Protein AF-A0A6L7X9K8-F1 (afdb_monomer)

Radius of gyration: 22.05 Å; Cα contacts (8 Å, |Δi|>4): 250; chains: 1; bounding box: 41×59×45 Å

Secondary structure (DSSP, 8-state):
--PPP--HHHHHHHHHHHTTS-SSGGGHHHHHHHHHHHHSS--HHHHHHHHHHTT--HHHHHHHHHH-TT--SSPPPTT-EEEE-SHHHHHHHTT----SEEE---SGGGT-TT-S--EEETTB--TT--HHHHHHHHHHSTT----------TT-GGGTTHHHHHTS-HHHHHHHHHHTT-B-TTTT--BHHHHHHHHHHHHHHHSSPP--------STT---

Structure (mmCIF, N/CA/C/O backbone):
data_AF-A0A6L7X9K8-F1
#
_entry.id   AF-A0A6L7X9K8-F1
#
loop_
_atom_site.group_PDB
_atom_site.id
_atom_site.type_symbol
_atom_site.label_atom_id
_atom_site.label_alt_id
_atom_site.label_comp_id
_atom_site.label_asym_id
_atom_site.label_entity_id
_atom_site.label_seq_id
_atom_site.pdbx_PDB_ins_code
_atom_site.Cartn_x
_atom_site.Cartn_y
_atom_site.Cartn_z
_atom_site.occupancy
_atom_site.B_iso_or_equiv
_atom_site.auth_seq_id
_atom_site.auth_comp_id
_atom_site.auth_asym_id
_atom_site.auth_atom_id
_atom_site.pdbx_PDB_model_num
ATOM 1 N N . MET A 1 1 ? -5.628 29.497 11.270 1.00 33.97 1 MET A N 1
ATOM 2 C CA . MET A 1 1 ? -6.948 29.544 10.612 1.00 33.97 1 MET A CA 1
ATOM 3 C C . MET A 1 1 ? -7.725 28.369 11.158 1.00 33.97 1 MET A C 1
ATOM 5 O O . MET A 1 1 ? -7.202 27.266 11.120 1.00 33.97 1 MET A O 1
ATOM 9 N N . VAL A 1 2 ? -8.855 28.627 11.808 1.00 30.77 2 VAL A N 1
ATOM 10 C CA . VAL A 1 2 ? -9.695 27.586 12.408 1.00 30.77 2 VAL A CA 1
ATOM 11 C C . VAL A 1 2 ? -10.569 27.061 11.274 1.00 30.77 2 VAL A C 1
ATOM 13 O O . VAL A 1 2 ? -11.372 27.822 10.744 1.00 30.77 2 VAL A O 1
ATOM 16 N N . THR A 1 3 ? -10.329 25.830 10.829 1.00 45.19 3 THR A N 1
ATOM 17 C CA . THR A 1 3 ? -11.225 25.120 9.908 1.00 45.19 3 THR A CA 1
ATOM 18 C C . THR A 1 3 ? -12.591 24.989 10.583 1.00 45.19 3 THR A C 1
ATOM 20 O O . THR A 1 3 ? -12.640 24.704 11.783 1.00 45.19 3 THR A O 1
ATOM 23 N N . GLU A 1 4 ? -13.686 25.241 9.858 1.00 53.03 4 GLU A N 1
ATOM 24 C CA . GLU A 1 4 ? -15.029 24.905 10.347 1.00 53.03 4 GLU A CA 1
ATOM 25 C C . GLU A 1 4 ? -15.028 23.446 10.823 1.00 53.03 4 GLU A C 1
ATOM 27 O O . GLU A 1 4 ? -14.432 22.577 10.187 1.00 53.03 4 GLU A O 1
ATOM 32 N N . ALA A 1 5 ? -15.595 23.203 12.006 1.00 59.25 5 ALA A N 1
ATOM 33 C CA . ALA A 1 5 ? -15.675 21.860 12.565 1.00 59.25 5 ALA A CA 1
ATOM 34 C C . ALA A 1 5 ? -16.464 20.953 11.610 1.00 59.25 5 ALA A C 1
ATOM 36 O O . ALA A 1 5 ? -17.436 21.421 11.012 1.00 59.25 5 ALA A O 1
ATOM 37 N N . ALA A 1 6 ? -16.063 19.680 11.506 1.00 62.91 6 ALA A N 1
ATOM 38 C CA . ALA A 1 6 ? -16.773 18.672 10.723 1.00 62.91 6 ALA A CA 1
ATOM 39 C C . ALA A 1 6 ? -18.285 18.772 10.943 1.00 62.91 6 ALA A C 1
ATOM 41 O O . ALA A 1 6 ? -18.762 18.854 12.085 1.00 62.91 6 ALA A O 1
ATOM 42 N N . SER A 1 7 ? -19.050 18.770 9.854 1.00 71.81 7 SER A N 1
ATOM 43 C CA . SER A 1 7 ? -20.498 18.764 9.978 1.00 71.81 7 SER A CA 1
ATOM 44 C C . SER A 1 7 ? -20.941 17.441 10.616 1.00 71.81 7 SER A C 1
ATOM 46 O O . SER A 1 7 ? -20.344 16.383 10.408 1.00 71.81 7 SER A O 1
ATOM 48 N N . GLY A 1 8 ? -22.020 17.467 11.402 1.00 73.69 8 GLY A N 1
ATOM 49 C CA . GLY A 1 8 ? -22.548 16.244 12.023 1.00 73.69 8 GLY A CA 1
ATOM 50 C C . GLY A 1 8 ? -22.977 15.168 11.011 1.00 73.69 8 GLY A C 1
ATOM 51 O O . GLY A 1 8 ? -23.147 14.014 11.395 1.00 73.69 8 GLY A O 1
ATOM 52 N N . VAL A 1 9 ? -23.143 15.537 9.735 1.00 74.50 9 VAL A N 1
ATOM 53 C CA . VAL A 1 9 ? -23.481 14.633 8.629 1.00 74.50 9 VAL A CA 1
ATOM 54 C C . VAL A 1 9 ? -22.260 13.815 8.205 1.00 74.50 9 VAL A C 1
ATOM 56 O O . VAL A 1 9 ? -22.336 12.590 8.198 1.00 74.50 9 VAL A O 1
ATOM 59 N N . GLU A 1 10 ? -21.119 14.463 7.956 1.00 83.56 10 GLU A N 1
ATOM 60 C CA . GLU A 1 10 ? -19.885 13.790 7.515 1.00 83.56 10 GLU A CA 1
ATOM 61 C C . GLU A 1 10 ? -19.359 12.800 8.567 1.00 83.56 10 GLU A C 1
ATOM 63 O O . GLU A 1 10 ? -18.929 11.692 8.246 1.00 83.56 10 GLU A O 1
ATOM 68 N N . LEU A 1 11 ? -19.466 13.140 9.858 1.00 86.81 11 LEU A N 1
ATOM 69 C CA . LEU A 1 11 ? -19.114 12.208 10.937 1.00 86.81 11 LEU A CA 1
ATOM 70 C C . LEU A 1 11 ? -20.024 10.970 10.964 1.00 86.81 11 LEU A C 1
ATOM 72 O O . LEU A 1 11 ? -19.557 9.872 11.271 1.00 86.81 11 LEU A O 1
ATOM 76 N N . GLY A 1 12 ? -21.306 11.128 10.626 1.00 89.06 12 GLY A N 1
ATOM 77 C CA . GLY A 1 12 ? -22.241 10.010 10.502 1.00 89.06 12 GLY A CA 1
ATOM 78 C C . GLY A 1 12 ? -21.881 9.077 9.344 1.00 89.06 12 GLY A C 1
ATOM 79 O O . GLY A 1 12 ? -21.892 7.855 9.511 1.00 89.06 12 GLY A O 1
ATOM 80 N N . GLU A 1 13 ? -21.499 9.641 8.197 1.00 91.75 13 GLU A N 1
ATOM 81 C CA . GLU A 1 13 ? -21.030 8.881 7.030 1.00 91.75 13 GLU A CA 1
ATOM 82 C C . GLU A 1 13 ? -19.746 8.102 7.342 1.00 91.75 13 GLU A C 1
ATOM 84 O O . GLU A 1 13 ? -19.667 6.900 7.070 1.00 91.75 13 GLU A O 1
ATOM 89 N N . LEU A 1 14 ? -18.777 8.734 8.013 1.00 93.31 14 LEU A N 1
ATOM 90 C CA . LEU A 1 14 ? -17.557 8.062 8.461 1.00 93.31 14 LEU A CA 1
ATOM 91 C C . LEU A 1 14 ? -17.862 6.888 9.398 1.00 93.31 14 LEU A C 1
ATOM 93 O O . LEU A 1 14 ? -17.310 5.801 9.229 1.00 93.31 14 LEU A O 1
ATOM 97 N N . GLN A 1 15 ? -18.735 7.078 10.389 1.00 92.81 15 GLN A N 1
ATOM 98 C CA . GLN A 1 15 ? -19.108 6.008 11.319 1.00 92.81 15 GLN A CA 1
ATOM 99 C C . GLN A 1 15 ? -19.746 4.818 10.593 1.00 92.81 15 GLN A C 1
ATOM 101 O O . GLN A 1 15 ? -19.468 3.663 10.933 1.00 92.81 15 GLN A O 1
ATOM 106 N N . GLN A 1 16 ? -20.561 5.084 9.570 1.00 93.94 16 GLN A N 1
ATOM 107 C CA . GLN A 1 16 ? -21.135 4.044 8.725 1.00 93.94 16 GLN A CA 1
ATOM 108 C C . GLN A 1 16 ? -20.059 3.310 7.914 1.00 93.94 16 GLN A C 1
ATOM 110 O O . GLN A 1 16 ? -20.081 2.080 7.856 1.00 93.94 16 GLN A O 1
ATOM 115 N N . ALA A 1 17 ? -19.098 4.030 7.333 1.00 92.69 17 ALA A N 1
ATOM 116 C CA . ALA A 1 17 ? -18.000 3.432 6.577 1.00 92.69 17 ALA A CA 1
ATOM 117 C C . ALA A 1 17 ? -17.083 2.575 7.471 1.00 92.69 17 ALA A C 1
ATOM 119 O O . ALA A 1 17 ? -16.739 1.443 7.122 1.00 92.69 17 ALA A O 1
ATOM 120 N N . LEU A 1 18 ? -16.755 3.059 8.674 1.00 94.56 18 LEU A N 1
ATOM 121 C CA . LEU A 1 18 ? -15.953 2.322 9.656 1.00 94.56 18 LEU A CA 1
ATOM 122 C C . LEU A 1 18 ? -16.607 1.003 10.076 1.00 94.56 18 LEU A C 1
ATOM 124 O O . LEU A 1 18 ? -15.894 0.038 10.352 1.00 94.56 18 LEU A O 1
ATOM 128 N N . ALA A 1 19 ? -17.942 0.920 10.069 1.00 94.75 19 ALA A N 1
ATOM 129 C CA . ALA A 1 19 ? -18.667 -0.303 10.404 1.00 94.75 19 ALA A CA 1
ATOM 130 C C . ALA A 1 19 ? -18.339 -1.492 9.482 1.00 94.75 19 ALA A C 1
ATOM 132 O O . ALA A 1 19 ? -18.513 -2.640 9.896 1.00 94.75 19 ALA A O 1
ATOM 133 N N . ALA A 1 20 ? -17.829 -1.239 8.271 1.00 92.94 20 ALA A N 1
ATOM 134 C CA . ALA A 1 20 ? -17.372 -2.278 7.350 1.00 92.94 20 ALA A CA 1
ATOM 135 C C . ALA A 1 20 ? -15.973 -2.829 7.691 1.00 92.94 20 ALA A C 1
ATOM 137 O O . ALA A 1 20 ? -15.604 -3.904 7.213 1.00 92.94 20 ALA A O 1
ATOM 138 N N . LEU A 1 21 ? -15.188 -2.125 8.515 1.00 93.31 21 LEU A N 1
ATOM 139 C CA . LEU A 1 21 ? -13.829 -2.521 8.875 1.00 93.31 21 LEU A CA 1
ATOM 140 C C . LEU A 1 21 ? -13.792 -3.339 10.177 1.00 93.31 21 LEU A C 1
ATOM 142 O O . LEU A 1 21 ? -14.441 -2.977 11.165 1.00 93.31 21 LEU A O 1
ATOM 146 N N . PRO A 1 22 ? -12.964 -4.401 10.246 1.00 95.44 22 PRO A N 1
ATOM 147 C CA . PRO A 1 22 ? -12.702 -5.103 11.497 1.00 95.44 22 PRO A CA 1
ATOM 148 C C . PRO A 1 22 ? -12.180 -4.159 12.593 1.00 95.44 22 PRO A C 1
ATOM 150 O O . PRO A 1 22 ? -11.310 -3.324 12.353 1.00 95.44 22 PRO A O 1
ATOM 153 N N . ARG A 1 23 ? -12.655 -4.322 13.833 1.00 95.00 23 ARG A N 1
ATOM 154 C CA . ARG A 1 23 ? -12.238 -3.498 14.986 1.00 95.00 23 ARG A CA 1
ATOM 155 C C . ARG A 1 23 ? -10.876 -3.913 15.535 1.00 95.00 23 ARG A C 1
ATOM 157 O O . ARG A 1 23 ? -10.766 -4.506 16.605 1.00 95.00 23 ARG A O 1
ATOM 164 N N . GLN A 1 24 ? -9.829 -3.641 14.769 1.00 94.62 24 GLN A N 1
ATOM 165 C CA . GLN A 1 24 ? -8.464 -4.023 15.106 1.00 94.62 24 GLN A CA 1
ATOM 166 C C . GLN A 1 24 ? -7.458 -2.987 14.612 1.00 94.62 24 GLN A C 1
ATOM 168 O O . GLN A 1 24 ? -7.634 -2.357 13.571 1.00 94.62 24 GLN A O 1
ATOM 173 N N . ARG A 1 25 ? -6.341 -2.883 15.330 1.00 93.94 25 ARG A N 1
ATOM 174 C CA . ARG A 1 25 ? -5.280 -1.894 15.086 1.00 93.94 25 ARG A CA 1
ATOM 175 C C . ARG A 1 25 ? -4.657 -1.980 13.691 1.00 93.94 25 ARG A C 1
ATOM 177 O O . ARG A 1 25 ? -4.182 -0.976 13.177 1.00 93.94 25 ARG A O 1
ATOM 184 N N . THR A 1 26 ? -4.690 -3.153 13.055 1.00 93.06 26 THR A N 1
ATOM 185 C CA . THR A 1 26 ? -4.185 -3.347 11.684 1.00 93.06 26 THR A CA 1
ATOM 186 C C . THR A 1 26 ? -5.015 -2.619 10.624 1.00 93.06 26 THR A C 1
ATOM 188 O O . THR A 1 26 ? -4.591 -2.554 9.477 1.00 93.06 26 THR A O 1
ATOM 191 N N . GLN A 1 27 ? -6.182 -2.070 10.983 1.00 96.25 27 GLN A N 1
ATOM 192 C CA . GLN A 1 27 ? -7.023 -1.275 10.083 1.00 96.25 27 GLN A CA 1
ATOM 193 C C . GLN A 1 27 ? -6.699 0.225 10.102 1.00 96.25 27 GLN A C 1
ATOM 195 O O . GLN A 1 27 ? -7.459 0.994 9.526 1.00 96.25 27 GLN A O 1
ATOM 200 N N . ALA A 1 28 ? -5.597 0.654 10.732 1.00 96.19 28 ALA A N 1
ATOM 201 C CA . ALA A 1 28 ? -5.229 2.069 10.789 1.00 96.19 28 ALA A CA 1
ATOM 202 C C . ALA A 1 28 ? -5.176 2.714 9.396 1.00 96.19 28 ALA A C 1
ATOM 204 O O . ALA A 1 28 ? -5.875 3.691 9.164 1.00 96.19 28 ALA A O 1
ATOM 205 N N . LEU A 1 29 ? -4.423 2.130 8.456 1.00 94.69 29 LEU A N 1
ATOM 206 C CA . LEU A 1 29 ? -4.296 2.686 7.108 1.00 94.69 29 LEU A CA 1
ATOM 207 C C . LEU A 1 29 ? -5.646 2.704 6.352 1.00 94.69 29 LEU A C 1
ATOM 209 O O . LEU A 1 29 ? -6.066 3.794 5.976 1.00 94.69 29 LEU A O 1
ATOM 213 N N . PRO A 1 30 ? -6.400 1.586 6.213 1.00 95.00 30 PRO A N 1
ATOM 214 C CA . PRO A 1 30 ? -7.734 1.617 5.602 1.00 95.00 30 PRO A CA 1
ATOM 215 C C . PRO A 1 30 ? -8.686 2.648 6.219 1.00 95.00 30 PRO A C 1
ATOM 217 O O . PRO A 1 30 ? -9.405 3.328 5.497 1.00 95.00 30 PRO A O 1
ATOM 220 N N . ALA A 1 31 ? -8.679 2.794 7.546 1.00 96.25 31 ALA A N 1
ATOM 221 C CA . ALA A 1 31 ? -9.532 3.763 8.220 1.00 96.25 31 ALA A CA 1
ATOM 222 C C . ALA A 1 31 ? -9.115 5.215 7.930 1.00 96.25 31 ALA A C 1
ATOM 224 O O . ALA A 1 31 ? -9.986 6.067 7.789 1.00 96.25 31 ALA A O 1
ATOM 225 N N . LEU A 1 32 ? -7.815 5.500 7.793 1.00 95.94 32 LEU A N 1
ATOM 226 C CA . LEU A 1 32 ? -7.326 6.815 7.363 1.00 95.94 32 LEU A CA 1
ATOM 227 C C . LEU A 1 32 ? -7.754 7.140 5.924 1.00 95.94 32 LEU A C 1
ATOM 229 O O . LEU A 1 32 ? -8.163 8.268 5.665 1.00 95.94 32 LEU A O 1
ATOM 233 N N . HIS A 1 33 ? -7.749 6.158 5.014 1.00 93.06 33 HIS A N 1
ATOM 234 C CA . HIS A 1 33 ? -8.284 6.354 3.660 1.00 93.06 33 HIS A CA 1
ATOM 235 C C . HIS A 1 33 ? -9.784 6.663 3.662 1.00 93.06 33 HIS A C 1
ATOM 237 O O . HIS A 1 33 ? -10.207 7.502 2.879 1.00 93.06 33 HIS A O 1
ATOM 243 N N . LEU A 1 34 ? -10.580 6.055 4.551 1.00 93.62 34 LEU A N 1
ATOM 244 C CA . LEU A 1 34 ? -12.001 6.405 4.682 1.00 93.62 34 LEU A CA 1
ATOM 245 C C . LEU A 1 34 ? -12.198 7.852 5.152 1.00 93.62 34 LEU A C 1
ATOM 247 O O . LEU A 1 34 ? -13.119 8.521 4.696 1.00 93.62 34 LEU A O 1
ATOM 251 N N . VAL A 1 35 ? -11.335 8.353 6.041 1.00 93.50 35 VAL A N 1
ATOM 252 C CA . VAL A 1 35 ? -11.366 9.768 6.444 1.00 93.50 35 VAL A CA 1
ATOM 253 C C . VAL A 1 35 ? -11.023 10.669 5.258 1.00 93.50 35 VAL A C 1
ATOM 255 O O . VAL A 1 35 ? -11.766 11.607 4.985 1.00 93.50 35 VAL A O 1
ATOM 258 N N . ASP A 1 36 ? -9.945 10.374 4.525 1.00 88.38 36 ASP A N 1
ATOM 259 C CA . ASP A 1 36 ? -9.573 11.145 3.328 1.00 88.38 36 ASP A CA 1
ATOM 260 C C . ASP A 1 36 ? -10.665 11.086 2.245 1.00 88.38 36 ASP A C 1
ATOM 262 O O . ASP A 1 36 ? -10.893 12.069 1.549 1.00 88.38 36 ASP A O 1
ATOM 266 N N . GLU A 1 37 ? -11.387 9.968 2.134 1.00 85.69 37 GLU A N 1
ATOM 267 C CA . GLU A 1 37 ? -12.517 9.816 1.220 1.00 85.69 37 GLU A CA 1
ATOM 268 C C . GLU A 1 37 ? -13.693 10.712 1.628 1.00 85.69 37 GLU A C 1
ATOM 270 O O . GLU A 1 37 ? -14.198 11.458 0.793 1.00 85.69 37 GLU A O 1
ATOM 275 N N . VAL A 1 38 ? -14.115 10.685 2.892 1.00 87.56 38 VAL A N 1
ATOM 276 C CA . VAL A 1 38 ? -15.285 11.453 3.354 1.00 87.56 38 VAL A CA 1
ATOM 277 C C . VAL A 1 38 ? -15.001 12.958 3.394 1.00 87.56 38 VAL A C 1
ATOM 279 O O . VAL A 1 38 ? -15.835 13.744 2.960 1.00 87.56 38 VAL A O 1
ATOM 282 N N . PHE A 1 39 ? -13.825 13.365 3.877 1.00 86.38 39 PHE A N 1
ATOM 283 C CA . PHE A 1 39 ? -13.521 14.772 4.171 1.00 86.38 39 PHE A CA 1
ATOM 284 C C . PHE A 1 39 ? -12.575 15.434 3.157 1.00 86.38 39 PHE A C 1
ATOM 286 O O . PHE A 1 39 ? -12.396 16.650 3.180 1.00 86.38 39 PHE A O 1
ATOM 293 N N . GLY A 1 40 ? -11.899 14.662 2.302 1.00 81.94 40 GLY A N 1
ATOM 294 C CA . GLY A 1 40 ? -10.863 15.163 1.384 1.00 81.94 40 GLY A CA 1
ATOM 295 C C . GLY A 1 40 ? -9.511 15.480 2.046 1.00 81.94 40 GLY A C 1
ATOM 296 O O . GLY A 1 40 ? -8.548 15.826 1.349 1.00 81.94 40 GLY A O 1
ATOM 297 N N . PHE A 1 41 ? -9.428 15.370 3.374 1.00 88.38 41 PHE A N 1
ATOM 298 C CA . PHE A 1 41 ? -8.230 15.507 4.204 1.00 88.38 41 PHE A CA 1
ATOM 299 C C . PHE A 1 41 ? -8.450 14.817 5.563 1.00 88.38 41 PHE A C 1
ATOM 301 O O . PHE A 1 41 ? -9.570 14.471 5.932 1.00 88.38 41 PHE A O 1
ATOM 308 N N . LEU A 1 42 ? -7.388 14.643 6.349 1.00 92.62 42 LEU A N 1
ATOM 309 C CA . LEU A 1 42 ? -7.456 14.101 7.703 1.00 92.62 42 LEU A CA 1
ATOM 310 C C . LEU A 1 42 ? -7.966 15.145 8.697 1.00 92.62 42 LEU A C 1
ATOM 312 O O . LEU A 1 42 ? -7.204 15.904 9.304 1.00 92.62 42 LEU A O 1
ATOM 316 N N . GLU A 1 43 ? -9.281 15.160 8.865 1.00 91.38 43 GLU A N 1
ATOM 317 C CA . GLU A 1 43 ? -9.972 15.993 9.838 1.00 91.38 43 GLU A CA 1
ATOM 318 C C . GLU A 1 43 ? -9.737 15.478 11.275 1.00 91.38 43 GLU A C 1
ATOM 320 O O . GLU A 1 43 ? -9.746 14.276 11.556 1.00 91.38 43 GLU A O 1
ATOM 325 N N . TYR A 1 44 ? -9.465 16.394 12.211 1.00 91.19 44 TYR A N 1
ATOM 326 C CA . TYR A 1 44 ? -9.027 16.026 13.561 1.00 91.19 44 TYR A CA 1
ATOM 327 C C . TYR A 1 44 ? -10.095 15.260 14.348 1.00 91.19 44 TYR A C 1
ATOM 329 O O . TYR A 1 44 ? -9.739 14.332 15.078 1.00 91.19 44 TYR A O 1
ATOM 337 N N . SER A 1 45 ? -11.374 15.631 14.234 1.00 90.94 45 SER A N 1
ATOM 338 C CA . SER A 1 45 ? -12.463 14.966 14.955 1.00 90.94 45 SER A CA 1
ATOM 339 C C . SER A 1 45 ? -12.749 13.559 14.407 1.00 90.94 45 SER A C 1
ATOM 341 O O . SER A 1 45 ? -12.958 12.627 15.183 1.00 90.94 45 SER 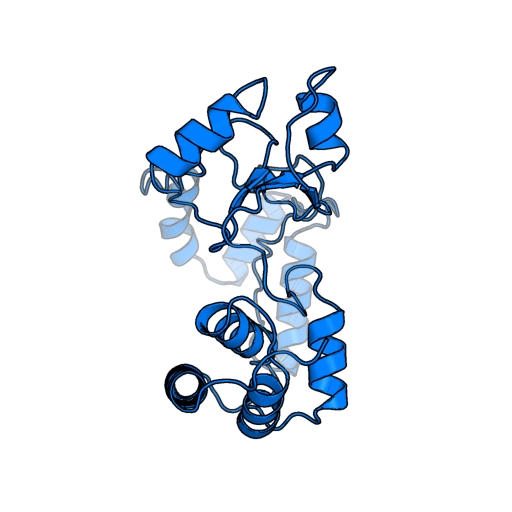A O 1
ATOM 343 N N . ALA A 1 46 ? -12.602 13.353 13.101 1.00 93.69 46 ALA A N 1
ATOM 344 C CA . ALA A 1 46 ? -12.679 12.073 12.416 1.00 93.69 46 ALA A CA 1
ATOM 345 C C . ALA A 1 46 ? -11.583 11.108 12.889 1.00 93.69 46 ALA A C 1
ATOM 347 O O . ALA A 1 46 ? -11.859 9.940 13.173 1.00 93.69 46 ALA A O 1
ATOM 348 N N . LEU A 1 47 ? -10.349 11.593 13.075 1.00 94.38 47 LEU A N 1
ATOM 349 C CA . LEU A 1 47 ? -9.263 10.784 13.642 1.00 94.38 47 LEU A CA 1
ATOM 350 C C . LEU A 1 47 ? -9.559 10.315 15.075 1.00 94.38 47 LEU A C 1
ATOM 352 O O . LEU A 1 47 ? -9.098 9.244 15.476 1.00 94.38 47 LEU A O 1
ATOM 356 N N . GLU A 1 48 ? -10.329 11.074 15.861 1.00 93.44 48 GLU A N 1
ATOM 357 C CA . GLU A 1 48 ? -10.763 10.624 17.189 1.00 93.44 48 GLU A CA 1
ATOM 358 C C . GLU A 1 48 ? -11.732 9.443 17.102 1.00 93.44 48 GLU A C 1
ATOM 360 O O . GLU A 1 48 ? -11.605 8.493 17.879 1.00 93.44 48 GLU A O 1
ATOM 365 N N . GLU A 1 49 ? -12.666 9.474 16.152 1.00 94.88 49 GLU A N 1
ATOM 366 C CA . GLU A 1 49 ? -13.607 8.379 15.908 1.00 94.88 49 GLU A CA 1
ATOM 367 C C . GLU A 1 49 ? -12.887 7.126 15.401 1.00 94.88 49 GLU A C 1
ATOM 369 O O . GLU A 1 49 ? -13.110 6.029 15.924 1.00 94.88 49 GLU A O 1
ATOM 374 N N . VAL A 1 50 ? -11.934 7.286 14.476 1.00 96.31 50 VAL A N 1
ATOM 375 C CA . VAL A 1 50 ? -11.082 6.185 14.002 1.00 96.31 50 VAL A CA 1
ATOM 376 C C . VAL A 1 50 ? -10.294 5.567 15.154 1.00 96.31 50 VAL A C 1
ATOM 378 O O . VAL A 1 50 ? -10.341 4.350 15.342 1.00 96.31 50 VAL A O 1
ATOM 381 N N . ALA A 1 51 ? -9.604 6.383 15.959 1.00 96.69 51 ALA A N 1
ATOM 382 C CA . ALA A 1 51 ? -8.795 5.918 17.088 1.00 96.69 51 ALA A CA 1
ATOM 383 C C . ALA A 1 51 ? -9.619 5.083 18.083 1.00 96.69 51 ALA A C 1
ATOM 385 O O . ALA A 1 51 ? -9.169 4.024 18.539 1.00 96.69 51 ALA A O 1
ATOM 386 N N . LYS A 1 52 ? -10.851 5.526 18.380 1.00 95.25 52 LYS A N 1
ATOM 387 C CA . LYS A 1 52 ? -11.807 4.777 19.209 1.00 95.25 52 LYS A CA 1
ATOM 388 C C . LYS A 1 52 ? -12.206 3.457 18.547 1.00 95.25 52 LYS A C 1
ATOM 390 O O . LYS A 1 52 ? -12.192 2.430 19.225 1.00 95.25 52 LYS A O 1
ATOM 395 N N . TRP A 1 53 ? -12.526 3.472 17.250 1.00 95.88 53 TRP A N 1
ATOM 396 C CA . TRP A 1 53 ? -12.995 2.297 16.507 1.00 95.88 53 TRP A CA 1
ATOM 397 C C . TRP A 1 53 ? -11.964 1.166 16.447 1.00 95.88 53 TRP A C 1
ATOM 399 O O . TRP A 1 53 ? -12.297 0.009 16.708 1.00 95.88 53 TRP A O 1
ATOM 409 N N . ILE A 1 54 ? -10.705 1.486 16.131 1.00 96.50 54 ILE A N 1
ATOM 410 C CA . ILE A 1 54 ? -9.634 0.487 15.958 1.00 96.50 54 ILE A CA 1
ATOM 411 C C . ILE A 1 54 ? -8.872 0.174 17.255 1.00 96.50 54 ILE A C 1
ATOM 413 O O . ILE A 1 54 ? -7.909 -0.597 17.232 1.00 96.50 54 ILE A O 1
ATOM 417 N N . HIS A 1 55 ? -9.281 0.772 18.379 1.00 95.12 55 HIS A N 1
ATOM 418 C CA . H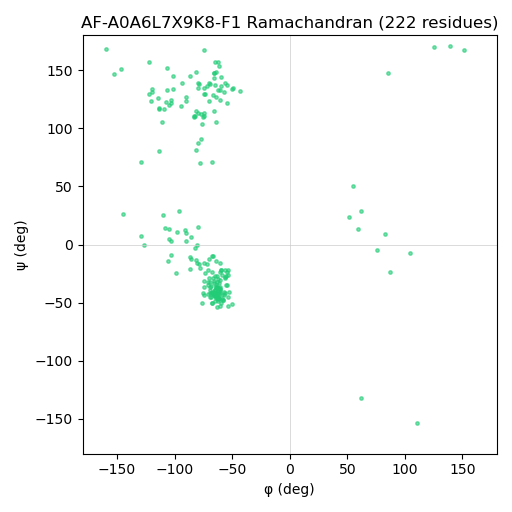IS A 1 55 ? -8.631 0.645 19.687 1.00 95.12 55 HIS A CA 1
ATOM 419 C C . HIS A 1 55 ? -7.137 1.024 19.654 1.00 95.12 55 HIS A C 1
ATOM 421 O O . HIS A 1 55 ? -6.256 0.285 20.112 1.00 95.12 55 HIS A O 1
ATOM 427 N N . MET A 1 56 ? -6.841 2.198 19.094 1.00 95.62 56 MET A N 1
ATOM 428 C CA . MET A 1 56 ? -5.488 2.747 18.994 1.00 95.62 56 MET A CA 1
ATOM 429 C C . MET A 1 56 ? -5.393 4.090 19.731 1.00 95.62 56 MET A C 1
ATOM 431 O O . MET A 1 56 ? -6.263 4.940 19.551 1.00 95.62 56 MET A O 1
ATOM 435 N N . PRO A 1 57 ? -4.356 4.322 20.561 1.00 96.44 57 PRO A N 1
ATOM 436 C CA . PRO A 1 57 ? -4.103 5.640 21.130 1.00 96.44 57 PRO A CA 1
ATOM 437 C C . PRO A 1 57 ? -3.993 6.696 20.032 1.00 96.44 57 PRO A C 1
ATOM 439 O O . PRO A 1 57 ? -3.308 6.480 19.035 1.00 96.44 57 PRO A O 1
ATOM 442 N N . ARG A 1 58 ? -4.600 7.869 20.245 1.00 94.62 58 ARG A N 1
ATOM 443 C CA . ARG A 1 58 ? -4.564 8.972 19.270 1.00 94.62 58 ARG A CA 1
ATOM 444 C C . ARG A 1 58 ? -3.143 9.275 18.811 1.00 94.62 58 ARG A C 1
ATOM 446 O O . ARG A 1 58 ? -2.894 9.273 17.621 1.00 94.62 58 ARG A O 1
ATOM 453 N N . ALA A 1 59 ? -2.208 9.460 19.743 1.00 95.00 59 ALA A N 1
ATOM 454 C CA . ALA A 1 59 ? -0.816 9.775 19.414 1.00 95.00 59 ALA A CA 1
ATOM 455 C C . ALA A 1 59 ? -0.175 8.757 18.454 1.00 95.00 59 ALA A C 1
ATOM 457 O O . ALA A 1 59 ? 0.611 9.137 17.593 1.00 95.00 59 ALA A O 1
ATOM 458 N N . GLU A 1 60 ? -0.540 7.481 18.570 1.00 96.00 60 GLU A N 1
ATOM 459 C CA . GLU A 1 60 ? -0.055 6.440 17.671 1.00 96.00 60 GLU A CA 1
ATOM 460 C C . GLU A 1 60 ? -0.721 6.519 16.295 1.00 96.00 60 GLU A C 1
ATOM 462 O O . GLU A 1 60 ? -0.023 6.466 15.288 1.00 96.00 60 GLU A O 1
ATOM 467 N N . LEU A 1 61 ? -2.041 6.727 16.236 1.00 96.00 61 LEU A N 1
ATOM 468 C CA . LEU A 1 61 ? -2.736 6.945 14.964 1.00 96.00 61 LEU A CA 1
ATOM 469 C C . LEU A 1 61 ? -2.204 8.190 14.241 1.00 96.00 61 LEU A C 1
ATOM 471 O O . LEU A 1 61 ? -2.013 8.155 13.032 1.00 96.00 61 LEU A O 1
ATOM 475 N N . PHE A 1 62 ? -1.915 9.263 14.979 1.00 94.62 62 PHE A N 1
ATOM 476 C CA . PHE A 1 62 ? -1.278 10.466 14.443 1.00 94.62 62 PHE A CA 1
ATOM 477 C C . PHE A 1 62 ? 0.120 10.165 13.907 1.00 94.62 62 PHE A C 1
ATOM 479 O O . PHE A 1 62 ? 0.430 10.584 12.799 1.00 94.62 62 PHE A O 1
ATOM 486 N N . ALA A 1 63 ? 0.939 9.405 14.640 1.00 94.00 63 ALA A N 1
ATOM 487 C CA . ALA A 1 63 ? 2.262 9.004 14.167 1.00 94.00 63 ALA A CA 1
ATOM 488 C C . ALA A 1 63 ? 2.178 8.211 12.851 1.00 94.00 63 ALA A C 1
ATOM 490 O O . ALA A 1 63 ? 2.924 8.506 11.918 1.00 94.00 63 ALA A O 1
ATOM 491 N N . VAL A 1 64 ? 1.229 7.269 12.755 1.00 94.94 64 VAL A N 1
ATOM 492 C CA . VAL A 1 64 ? 0.935 6.535 11.515 1.00 94.94 64 VAL A CA 1
ATOM 493 C C . VAL A 1 64 ? 0.502 7.503 10.417 1.00 94.94 64 VAL A C 1
ATOM 495 O O . VAL A 1 64 ? 1.108 7.518 9.358 1.00 94.94 64 VAL A O 1
ATOM 498 N N . ALA A 1 65 ? -0.489 8.359 10.658 1.00 94.75 65 ALA A N 1
ATOM 499 C CA . ALA A 1 65 ? -0.977 9.304 9.656 1.00 94.75 65 ALA A CA 1
ATOM 500 C C . ALA A 1 65 ? 0.137 10.219 9.120 1.00 94.75 65 ALA A C 1
ATOM 502 O O . ALA A 1 65 ? 0.229 10.438 7.918 1.00 94.75 65 ALA A O 1
ATOM 503 N N . THR A 1 66 ? 1.028 10.703 9.989 1.00 92.62 66 THR A N 1
ATOM 504 C CA . THR A 1 66 ? 2.156 11.556 9.585 1.00 92.62 66 THR A CA 1
ATOM 505 C C . THR A 1 66 ? 3.266 10.821 8.835 1.00 92.62 66 THR A C 1
ATOM 507 O O . THR A 1 66 ? 4.086 11.483 8.206 1.00 92.62 66 THR A O 1
ATOM 510 N N . SER A 1 67 ? 3.334 9.483 8.888 1.00 91.44 67 SER A N 1
ATOM 511 C CA . SER A 1 67 ? 4.362 8.731 8.155 1.00 91.44 67 SER A CA 1
ATOM 512 C C . SER A 1 67 ? 4.033 8.529 6.675 1.00 91.44 67 SER A C 1
ATOM 514 O O . SER A 1 67 ? 4.926 8.171 5.913 1.00 91.44 67 SER A O 1
ATOM 516 N N . TYR A 1 68 ? 2.776 8.735 6.272 1.00 88.56 68 TYR A N 1
ATOM 517 C CA . TYR A 1 68 ? 2.334 8.605 4.884 1.00 88.56 68 TYR A CA 1
ATOM 518 C C . TYR A 1 68 ? 2.158 9.988 4.256 1.00 88.56 68 TYR A C 1
ATOM 520 O O . TYR A 1 68 ? 1.375 10.807 4.730 1.00 88.56 68 TYR A O 1
ATOM 528 N N . THR A 1 69 ? 2.874 10.240 3.162 1.00 82.00 69 THR A N 1
ATOM 529 C CA . THR A 1 69 ? 2.852 11.524 2.441 1.00 82.00 69 THR A CA 1
ATOM 530 C C . THR A 1 69 ? 1.577 11.745 1.623 1.00 82.00 69 THR A C 1
ATOM 532 O O . THR A 1 69 ? 1.289 12.872 1.227 1.00 82.00 69 THR A O 1
ATOM 535 N N . GLU A 1 70 ? 0.794 10.692 1.378 1.00 81.50 70 GLU A N 1
ATOM 536 C CA . GLU A 1 70 ? -0.466 10.772 0.629 1.00 81.50 70 GLU A CA 1
ATOM 537 C C . GLU A 1 70 ? -1.580 11.502 1.399 1.00 81.50 70 GLU A C 1
ATOM 539 O O . GLU A 1 70 ? -2.448 12.141 0.790 1.00 81.50 70 GLU A O 1
ATOM 544 N N . PHE A 1 71 ? -1.540 11.442 2.735 1.00 87.94 71 PHE A N 1
ATOM 545 C CA . PHE A 1 71 ? -2.556 12.047 3.583 1.00 87.94 71 PHE A CA 1
ATOM 546 C C . PHE A 1 71 ? -2.343 13.543 3.747 1.00 87.94 71 PHE A C 1
ATOM 548 O O . PHE A 1 71 ? -1.248 14.035 4.024 1.00 87.94 71 PHE A O 1
ATOM 555 N N . ARG A 1 72 ? -3.443 14.281 3.621 1.00 85.69 72 ARG A N 1
ATOM 556 C CA . ARG A 1 72 ? -3.457 15.737 3.748 1.00 85.69 72 ARG A CA 1
ATOM 557 C C . ARG A 1 72 ? -3.970 16.133 5.120 1.00 85.69 72 ARG A C 1
ATOM 559 O O . ARG A 1 72 ? -4.876 15.510 5.650 1.00 85.69 72 ARG A O 1
ATOM 566 N N . TRP A 1 73 ? -3.431 17.215 5.665 1.00 88.94 73 TRP A N 1
ATOM 567 C CA . TRP A 1 73 ? -3.864 17.792 6.948 1.00 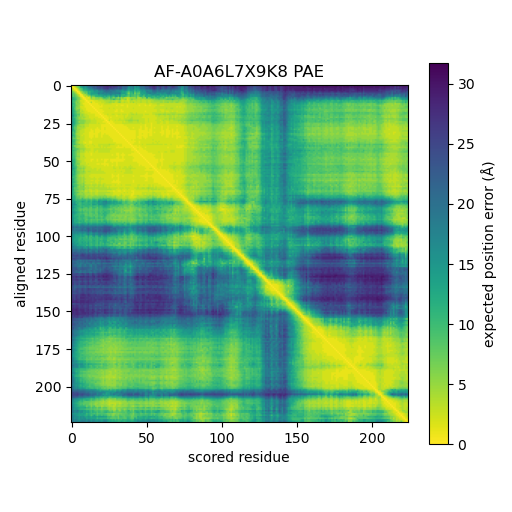88.94 73 TRP A CA 1
ATOM 568 C C . TRP A 1 73 ? -4.692 19.066 6.767 1.00 88.94 73 TRP A C 1
ATOM 570 O O . TRP A 1 73 ? -4.983 19.783 7.723 1.00 88.94 73 TRP A O 1
ATOM 580 N N . SER A 1 74 ? -4.992 19.415 5.521 1.00 85.19 74 SER A N 1
ATOM 581 C CA . SER A 1 74 ? -5.687 20.640 5.145 1.00 85.19 74 SER A CA 1
ATOM 582 C C . SER A 1 74 ? -6.438 20.404 3.837 1.00 85.19 74 SER A C 1
ATOM 584 O O . SER A 1 74 ? -5.942 19.642 2.999 1.00 85.19 74 SER A O 1
ATOM 586 N N . PRO A 1 75 ? -7.602 21.044 3.649 1.00 80.56 75 PRO A N 1
ATOM 587 C CA . PRO A 1 75 ? -8.355 20.936 2.409 1.00 80.56 75 PRO A CA 1
ATOM 588 C C . PRO A 1 75 ? -7.565 21.525 1.237 1.00 80.56 75 PRO A C 1
ATOM 590 O O . PRO A 1 75 ? -6.800 22.481 1.401 1.00 80.56 75 PRO A O 1
ATOM 593 N N . LEU A 1 76 ? -7.770 20.959 0.049 1.00 70.25 76 LEU A N 1
ATOM 594 C CA . LEU A 1 76 ? -7.285 21.542 -1.198 1.00 70.25 76 LEU A CA 1
ATOM 595 C C . LEU A 1 76 ? -8.251 22.630 -1.671 1.00 70.25 76 LEU A C 1
ATOM 597 O O . LEU A 1 76 ? -9.458 22.544 -1.458 1.00 70.25 76 LEU A O 1
ATOM 601 N N . ALA A 1 77 ? -7.719 23.649 -2.344 1.00 68.50 77 ALA A N 1
ATOM 602 C CA . ALA A 1 77 ? -8.567 24.553 -3.108 1.00 68.50 77 ALA A CA 1
ATOM 603 C C . ALA A 1 77 ? -9.217 23.766 -4.257 1.00 68.50 77 ALA A C 1
ATOM 605 O O . ALA A 1 77 ? -8.518 22.996 -4.920 1.00 68.50 77 ALA A O 1
ATOM 606 N N . SER A 1 78 ? -10.510 23.990 -4.509 1.00 61.25 78 SER A N 1
ATOM 607 C CA . SER A 1 78 ? -11.315 23.291 -5.532 1.00 61.25 78 SER A CA 1
ATOM 608 C C . SER A 1 78 ? -10.719 23.342 -6.942 1.00 61.25 78 SER A C 1
ATOM 610 O O . SER A 1 78 ? -10.967 22.461 -7.757 1.00 61.25 78 SER A O 1
ATOM 612 N N . ASP A 1 79 ? -9.885 24.347 -7.212 1.00 60.06 79 ASP A N 1
ATOM 613 C CA . ASP A 1 79 ? -9.299 24.595 -8.531 1.00 60.06 79 ASP A CA 1
ATOM 614 C C . ASP A 1 79 ? -7.793 24.262 -8.558 1.00 60.06 79 ASP A C 1
ATOM 616 O O . ASP A 1 79 ? -7.061 24.676 -9.460 1.00 60.06 79 ASP A O 1
ATOM 620 N N . SER A 1 80 ? -7.289 23.553 -7.541 1.00 62.03 80 SER A N 1
ATOM 621 C CA . SER A 1 80 ? -5.867 23.223 -7.441 1.00 62.03 80 SER A CA 1
ATOM 622 C C . SER A 1 80 ? -5.466 22.128 -8.434 1.00 62.03 80 SER A C 1
ATOM 624 O O . SER A 1 80 ? -6.067 21.056 -8.516 1.00 62.03 80 SER A O 1
ATOM 626 N N . VAL A 1 81 ? -4.403 22.408 -9.188 1.00 64.12 81 VAL A N 1
ATOM 627 C CA . VAL A 1 81 ? -3.758 21.473 -10.116 1.00 64.12 81 VAL A CA 1
ATOM 628 C C . VAL A 1 81 ? -2.374 21.185 -9.565 1.00 64.12 81 VAL A C 1
ATOM 630 O O . VAL A 1 81 ? -1.557 22.102 -9.458 1.00 64.12 81 VAL A O 1
ATOM 633 N N . ARG A 1 82 ? -2.095 19.926 -9.214 1.00 67.19 82 ARG A N 1
ATOM 634 C CA . ARG A 1 82 ? -0.785 19.516 -8.695 1.00 67.19 82 ARG A CA 1
ATOM 635 C C . ARG A 1 82 ? 0.003 18.725 -9.724 1.00 67.19 82 ARG A C 1
ATOM 637 O O . ARG A 1 82 ? -0.516 17.764 -10.283 1.00 67.19 82 ARG A O 1
ATOM 644 N N . VAL A 1 83 ? 1.277 19.067 -9.908 1.00 66.69 83 VAL A N 1
ATOM 645 C CA . VAL A 1 83 ? 2.169 18.447 -10.901 1.00 66.69 83 VAL A CA 1
ATOM 646 C C . VAL A 1 83 ? 3.369 17.797 -10.224 1.00 66.69 83 VAL A C 1
ATOM 648 O O . VAL A 1 83 ? 4.022 18.408 -9.374 1.00 66.69 83 VAL A O 1
ATOM 651 N N . CYS A 1 84 ? 3.663 16.547 -10.592 1.00 71.00 84 CYS A N 1
ATOM 652 C CA . CYS A 1 84 ? 4.822 15.839 -10.059 1.00 71.00 84 CYS A CA 1
ATOM 653 C C . CYS A 1 84 ? 6.099 16.464 -10.623 1.00 71.00 84 CYS A C 1
ATOM 655 O O . CYS A 1 84 ? 6.295 16.515 -11.838 1.00 71.00 84 CYS A O 1
ATOM 657 N N . ARG A 1 85 ? 6.993 16.906 -9.735 1.00 71.81 85 ARG A N 1
ATOM 658 C CA . ARG A 1 85 ? 8.322 17.420 -10.106 1.00 71.81 85 ARG A CA 1
ATOM 659 C C . ARG A 1 85 ? 9.447 16.478 -9.683 1.00 71.81 85 ARG A C 1
ATOM 661 O O . ARG A 1 85 ? 10.572 16.924 -9.487 1.00 71.81 85 ARG A O 1
ATOM 668 N N . GLY A 1 86 ? 9.155 15.185 -9.541 1.00 75.25 86 GLY A N 1
ATOM 669 C CA . GLY A 1 86 ? 10.179 14.156 -9.358 1.00 75.25 86 GLY A CA 1
ATOM 670 C C . GLY A 1 86 ? 11.117 14.068 -10.568 1.00 75.25 86 GLY A C 1
ATOM 671 O O . GLY A 1 86 ? 10.746 14.452 -11.677 1.00 75.25 86 GLY A O 1
ATOM 672 N N . MET A 1 87 ? 12.325 13.536 -10.368 1.00 76.88 87 MET A N 1
ATOM 673 C CA . MET A 1 87 ? 13.386 13.515 -11.387 1.00 76.88 87 MET A CA 1
ATOM 674 C C . MET A 1 87 ? 12.933 12.895 -12.718 1.00 76.88 87 MET A C 1
ATOM 676 O O . MET A 1 87 ? 13.140 13.493 -13.770 1.00 76.88 87 MET A O 1
ATOM 680 N N . SER A 1 88 ? 12.238 11.754 -12.688 1.00 74.19 88 SER A N 1
ATOM 681 C CA . SER A 1 88 ? 11.730 11.102 -13.905 1.00 74.19 88 SER A CA 1
ATOM 682 C C . SER A 1 88 ? 10.705 11.963 -14.655 1.00 74.19 88 SER A C 1
ATOM 684 O O . SER A 1 88 ? 10.661 11.939 -15.882 1.00 74.19 88 SER A O 1
ATOM 686 N N . CYS A 1 89 ? 9.913 12.767 -13.937 1.00 69.50 89 CYS A N 1
ATOM 687 C CA . CYS A 1 89 ? 8.953 13.697 -14.536 1.00 69.50 89 CYS A CA 1
ATOM 688 C C . CYS A 1 89 ? 9.651 14.926 -15.120 1.00 69.50 89 CYS A C 1
ATOM 690 O O . CYS A 1 89 ? 9.318 15.336 -16.225 1.00 69.50 89 CYS A O 1
ATOM 692 N N . GLN A 1 90 ? 10.646 15.477 -14.417 1.00 71.75 90 GLN A N 1
ATOM 693 C CA . GLN A 1 90 ? 11.447 16.604 -14.907 1.00 71.75 90 GLN A CA 1
ATOM 694 C C . GLN A 1 90 ? 12.209 16.239 -16.184 1.00 71.75 90 GLN A C 1
ATOM 696 O O . GLN A 1 90 ? 12.165 16.978 -17.162 1.00 71.75 90 GLN A O 1
ATOM 701 N N . ILE A 1 91 ? 12.850 15.065 -16.207 1.00 72.00 91 ILE A N 1
ATOM 702 C CA . ILE A 1 91 ? 13.557 14.562 -17.392 1.00 72.00 91 ILE A CA 1
ATOM 703 C C . ILE A 1 91 ? 12.591 14.402 -18.571 1.00 72.00 91 ILE A C 1
ATOM 705 O O . ILE A 1 91 ? 12.934 14.758 -19.695 1.00 72.00 91 ILE A O 1
ATOM 709 N N . ALA A 1 92 ? 11.382 13.891 -18.328 1.00 67.06 92 ALA A N 1
ATOM 710 C CA . ALA A 1 92 ? 10.393 13.697 -19.384 1.00 67.06 92 ALA A CA 1
ATOM 711 C C . ALA A 1 92 ? 9.725 14.994 -19.864 1.00 67.06 92 ALA A C 1
ATOM 713 O O . ALA A 1 92 ? 9.354 15.077 -21.032 1.00 67.06 92 ALA A O 1
ATOM 714 N N . ALA A 1 93 ? 9.560 15.988 -18.987 1.00 62.09 93 ALA A N 1
ATOM 715 C CA . ALA A 1 93 ? 9.005 17.294 -19.336 1.00 62.09 93 ALA A CA 1
ATOM 716 C C . ALA A 1 93 ? 9.998 18.160 -20.138 1.00 62.09 93 ALA A C 1
ATOM 718 O O . ALA A 1 93 ? 9.583 19.027 -20.911 1.00 62.09 93 ALA A O 1
ATOM 719 N N . GLY A 1 94 ? 11.307 17.918 -20.000 1.00 63.94 94 GLY A N 1
ATOM 720 C CA . GLY A 1 94 ? 12.337 18.710 -20.673 1.00 63.94 94 GLY A CA 1
ATOM 721 C C . GLY A 1 94 ? 12.299 20.176 -20.228 1.00 63.94 94 GLY A C 1
ATOM 722 O O . GLY A 1 94 ? 12.235 20.459 -19.037 1.00 63.94 94 GLY A O 1
ATOM 723 N N . GLU A 1 95 ? 12.320 21.113 -21.180 1.00 54.06 95 GLU A N 1
ATOM 724 C CA . GLU A 1 95 ? 12.223 22.565 -20.917 1.00 54.06 95 GLU A CA 1
ATOM 725 C C . GLU A 1 95 ? 10.780 23.053 -20.676 1.00 54.06 95 GLU A C 1
ATOM 727 O O . GLU A 1 95 ? 10.548 24.242 -20.464 1.00 54.06 95 GLU A O 1
ATOM 732 N N . SER A 1 96 ? 9.790 22.156 -20.734 1.00 52.62 96 SER A N 1
ATOM 733 C CA . SER A 1 96 ? 8.384 22.523 -20.568 1.00 52.62 96 SER A CA 1
ATOM 734 C C . SER A 1 96 ? 8.028 22.686 -19.093 1.00 52.62 96 SER A C 1
ATOM 736 O O . SER A 1 96 ? 7.973 21.711 -18.344 1.00 52.62 96 SER A O 1
ATOM 738 N N . GLU A 1 97 ? 7.712 23.911 -18.675 1.00 55.88 97 GLU A N 1
ATOM 739 C CA . GLU A 1 97 ? 7.131 24.162 -17.358 1.00 55.88 97 GLU A CA 1
ATOM 740 C C . GLU A 1 97 ? 5.619 23.917 -17.398 1.00 55.88 97 GLU A C 1
ATOM 742 O O . GLU A 1 97 ? 4.855 24.653 -18.021 1.00 55.88 97 GLU A O 1
ATOM 747 N N . ALA A 1 98 ? 5.175 22.855 -16.730 1.00 56.00 98 ALA A N 1
ATOM 748 C CA . ALA A 1 98 ? 3.762 22.623 -16.474 1.00 56.00 98 ALA A CA 1
ATOM 749 C C . ALA A 1 98 ? 3.255 23.589 -15.389 1.00 56.00 98 ALA A C 1
ATOM 751 O O . ALA A 1 98 ? 3.851 23.686 -14.309 1.00 56.00 98 ALA A O 1
ATOM 752 N N . GLY A 1 99 ? 2.147 24.285 -15.663 1.00 58.00 99 GLY A N 1
ATOM 753 C CA . GLY A 1 99 ? 1.461 25.109 -14.667 1.00 58.00 99 GLY A CA 1
ATOM 754 C C . GLY A 1 99 ? 0.862 24.260 -13.538 1.00 58.00 99 GLY A C 1
ATOM 755 O O . GLY A 1 99 ? 0.452 23.125 -13.765 1.00 58.00 99 GLY A O 1
ATOM 756 N N . GLY A 1 100 ? 0.815 24.807 -12.320 1.00 63.47 100 GLY A N 1
ATOM 757 C CA . GLY A 1 100 ? 0.262 24.137 -11.137 1.00 63.47 100 GLY A CA 1
ATOM 758 C C . GLY A 1 100 ? 1.228 24.069 -9.952 1.00 63.47 100 GLY A C 1
ATOM 759 O O . GLY A 1 100 ? 2.418 24.388 -10.055 1.00 63.47 100 GLY A O 1
ATOM 760 N N . GLU A 1 101 ? 0.703 23.653 -8.805 1.00 66.69 101 GLU A N 1
ATOM 761 C CA . GLU A 1 101 ? 1.462 23.476 -7.570 1.00 66.69 101 GLU A CA 1
ATOM 762 C C . GLU A 1 101 ? 2.329 22.214 -7.651 1.00 66.69 101 GLU A C 1
ATOM 764 O O . GLU A 1 101 ? 1.892 21.149 -8.088 1.00 66.69 101 GLU A O 1
ATOM 769 N N . ALA A 1 102 ? 3.591 22.312 -7.240 1.00 70.25 102 ALA A N 1
ATOM 770 C CA . ALA A 1 102 ? 4.458 21.141 -7.185 1.00 70.25 102 ALA A CA 1
ATOM 771 C C . ALA A 1 102 ? 4.002 20.197 -6.064 1.00 70.25 102 ALA A C 1
ATOM 773 O O . ALA A 1 102 ? 3.729 20.651 -4.954 1.00 70.25 102 ALA A O 1
ATOM 774 N N . HIS A 1 103 ? 3.992 18.890 -6.324 1.00 72.00 103 HIS A N 1
ATOM 775 C CA . HIS A 1 103 ? 3.888 17.881 -5.269 1.00 72.00 103 HIS A CA 1
ATOM 776 C C . HIS A 1 103 ? 5.075 16.915 -5.305 1.00 72.00 103 HIS A C 1
ATOM 778 O O . HIS A 1 103 ? 5.752 16.770 -6.332 1.00 72.00 103 HIS A O 1
ATOM 784 N N . GLU A 1 104 ? 5.334 16.279 -4.161 1.00 70.31 104 GLU A N 1
ATOM 785 C CA . GLU A 1 104 ? 6.349 15.235 -4.027 1.00 70.31 104 GLU A CA 1
ATOM 786 C C . GLU A 1 104 ? 6.041 14.039 -4.933 1.00 70.31 104 GLU A C 1
ATOM 788 O O . GLU A 1 104 ? 4.895 13.786 -5.292 1.00 70.31 104 GLU A O 1
ATOM 793 N N . CYS A 1 105 ? 7.071 13.290 -5.328 1.00 70.94 105 CYS A N 1
ATOM 794 C CA . CYS A 1 105 ? 6.884 12.118 -6.176 1.00 70.94 105 CYS A CA 1
ATOM 795 C C . CYS A 1 105 ? 6.067 11.047 -5.438 1.00 70.94 105 CYS A C 1
ATOM 797 O O . CYS A 1 105 ? 6.596 10.352 -4.581 1.00 70.94 105 CYS A O 1
ATOM 799 N N . MET A 1 106 ? 4.798 10.889 -5.816 1.00 70.12 106 MET A N 1
ATOM 800 C CA . MET A 1 106 ? 3.899 9.852 -5.285 1.00 70.12 106 MET A CA 1
ATOM 801 C C . MET A 1 106 ? 3.927 8.552 -6.112 1.00 70.12 106 MET A C 1
ATOM 803 O O . MET A 1 106 ? 3.031 7.726 -5.992 1.00 70.12 106 MET A O 1
ATOM 807 N N . PHE A 1 107 ? 4.901 8.395 -7.019 1.00 68.56 107 PHE A N 1
ATOM 808 C CA . PHE A 1 107 ? 5.092 7.203 -7.872 1.00 68.56 107 PHE A CA 1
ATOM 809 C C . PHE A 1 107 ? 3.920 6.839 -8.801 1.00 68.56 107 PHE A C 1
ATOM 811 O O . PHE A 1 107 ? 3.923 5.806 -9.465 1.00 68.56 107 PHE A O 1
ATOM 818 N N . LEU A 1 108 ? 2.959 7.749 -8.963 1.00 62.69 108 LEU A N 1
ATOM 819 C CA . LEU A 1 108 ? 1.787 7.592 -9.834 1.00 62.69 108 LEU A CA 1
ATOM 820 C C . LEU A 1 108 ? 2.127 7.478 -11.321 1.00 62.69 108 LEU A C 1
ATOM 822 O O . LEU A 1 108 ? 1.305 7.015 -12.110 1.00 62.69 108 LEU A O 1
ATOM 826 N N . CYS A 1 109 ? 3.360 7.823 -11.704 1.00 57.88 109 CYS A N 1
ATOM 827 C CA . CYS A 1 109 ? 3.895 7.514 -13.024 1.00 57.88 109 CYS A CA 1
ATOM 828 C C . CYS A 1 109 ? 3.830 6.014 -13.354 1.00 57.88 109 CYS A C 1
ATOM 830 O O . CYS A 1 109 ? 3.702 5.682 -14.526 1.00 57.88 109 CYS A O 1
ATOM 832 N N . ALA A 1 110 ? 3.862 5.122 -12.354 1.00 52.47 110 ALA A N 1
ATOM 833 C CA . ALA A 1 110 ? 3.698 3.680 -12.550 1.00 52.47 110 ALA A CA 1
ATOM 834 C C . ALA A 1 110 ? 2.300 3.306 -13.075 1.00 52.47 110 ALA A C 1
ATOM 836 O O . ALA A 1 110 ? 2.133 2.302 -13.763 1.00 52.47 110 ALA A O 1
ATOM 837 N N . ALA A 1 111 ? 1.292 4.130 -12.781 1.00 50.22 111 ALA A N 1
ATOM 838 C CA . ALA A 1 111 ? -0.062 3.960 -13.290 1.00 50.22 111 ALA A CA 1
ATOM 839 C C . ALA A 1 111 ? -0.250 4.618 -14.672 1.00 50.22 111 ALA A C 1
ATOM 841 O O . ALA A 1 111 ? -1.164 4.264 -15.419 1.00 50.22 111 ALA A O 1
ATOM 842 N N . ALA A 1 112 ? 0.602 5.575 -15.044 1.00 49.62 112 ALA A N 1
ATOM 843 C CA . ALA A 1 112 ? 0.487 6.309 -16.296 1.00 49.62 112 ALA A CA 1
ATOM 844 C C . ALA A 1 112 ? 0.958 5.454 -17.483 1.00 49.62 112 ALA A C 1
ATOM 846 O O . ALA A 1 112 ? 2.150 5.301 -17.730 1.00 49.62 112 ALA A O 1
ATOM 847 N N . ALA A 1 113 ? -0.005 4.933 -18.249 1.00 42.34 113 ALA A N 1
ATOM 848 C CA . ALA A 1 113 ? 0.223 4.000 -19.356 1.00 42.34 113 ALA A CA 1
ATOM 849 C C . ALA A 1 113 ? 1.184 4.512 -20.447 1.00 42.34 113 ALA A C 1
ATOM 851 O O . ALA A 1 113 ? 1.768 3.704 -21.162 1.00 42.34 113 ALA A O 1
ATOM 852 N N . ASP A 1 114 ? 1.369 5.833 -20.563 1.00 43.03 114 ASP A N 1
ATOM 853 C CA . ASP A 1 114 ? 2.103 6.433 -21.677 1.00 43.03 114 ASP A CA 1
ATOM 854 C C . ASP A 1 114 ? 3.251 7.378 -21.253 1.00 43.03 114 ASP A C 1
ATOM 856 O O . ASP A 1 114 ? 3.898 7.952 -22.126 1.00 43.03 114 ASP A O 1
ATOM 860 N N . GLY A 1 115 ? 3.530 7.618 -19.964 1.00 41.69 115 GLY A N 1
ATOM 861 C CA . GLY A 1 115 ? 4.638 8.500 -19.536 1.00 41.69 115 GLY A CA 1
ATOM 862 C C . GLY A 1 115 ? 4.430 9.215 -18.190 1.00 41.69 115 GLY A C 1
ATOM 863 O O . GLY A 1 115 ? 3.320 9.235 -17.676 1.00 41.69 115 GLY A O 1
ATOM 864 N N . PRO A 1 116 ? 5.473 9.831 -17.603 1.00 44.31 116 PRO A N 1
ATOM 865 C CA . PRO A 1 116 ? 5.544 10.053 -16.154 1.00 44.31 116 PRO A CA 1
ATOM 866 C C . PRO A 1 116 ? 4.782 11.273 -15.612 1.00 44.31 116 PRO A C 1
ATOM 868 O O . PRO A 1 116 ? 4.751 11.466 -14.400 1.00 44.31 116 PRO A O 1
ATOM 871 N N . ILE A 1 117 ? 4.156 12.102 -16.451 1.00 47.78 117 ILE A N 1
ATOM 872 C CA . ILE A 1 117 ? 3.489 13.323 -15.975 1.00 47.78 117 ILE A CA 1
ATOM 873 C C . ILE A 1 117 ? 2.179 12.956 -15.267 1.00 47.78 117 ILE A C 1
ATOM 875 O O . ILE A 1 117 ? 1.214 12.537 -15.901 1.00 47.78 117 ILE A O 1
ATOM 879 N N . SER A 1 118 ? 2.154 13.144 -13.946 1.00 49.75 118 SER A N 1
ATOM 880 C CA . SER A 1 118 ? 0.959 12.990 -13.109 1.00 49.75 118 SER A CA 1
ATOM 881 C C . SER A 1 118 ? 0.401 14.364 -12.751 1.00 49.75 118 SER A C 1
ATOM 883 O O . SER A 1 118 ? 1.125 15.193 -12.189 1.00 49.75 118 SER A O 1
ATOM 885 N N . VAL A 1 119 ? -0.875 14.586 -13.069 1.00 49.88 119 VAL A N 1
ATOM 886 C CA . VAL A 1 119 ? -1.641 15.763 -12.649 1.00 49.88 119 VAL A CA 1
ATOM 887 C C . VAL A 1 119 ? -2.752 15.298 -11.722 1.00 49.88 119 VAL A C 1
ATOM 889 O O . VAL A 1 119 ? -3.518 14.410 -12.084 1.00 49.88 119 VAL A O 1
ATOM 892 N N . VAL A 1 120 ? -2.826 15.885 -10.531 1.00 53.19 120 VAL A N 1
ATOM 893 C CA . VAL A 1 120 ? -3.870 15.588 -9.544 1.00 53.19 120 VAL A CA 1
ATOM 894 C C . VAL A 1 120 ? -4.734 16.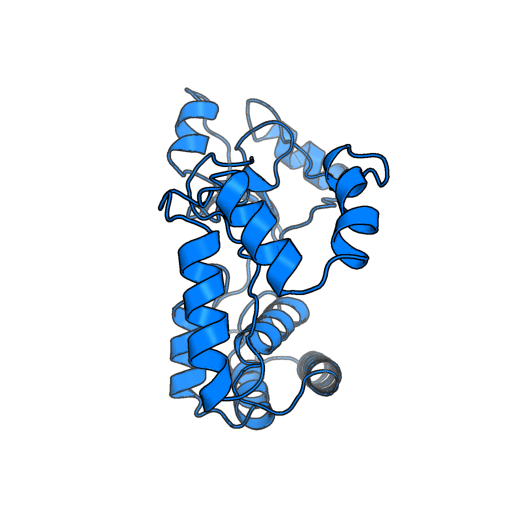834 -9.387 1.00 53.19 120 VAL A C 1
ATOM 896 O O . VAL A 1 120 ? -4.218 17.881 -8.988 1.00 53.19 120 VAL A O 1
ATOM 899 N N . GLY A 1 121 ? -6.015 16.722 -9.745 1.00 47.28 121 GLY A N 1
ATOM 900 C CA . GLY A 1 121 ? -7.022 17.750 -9.477 1.00 47.28 121 GLY A CA 1
ATOM 901 C C . GLY A 1 121 ? -7.434 17.767 -8.003 1.00 47.28 121 GLY A C 1
ATOM 902 O O . GLY A 1 121 ? -7.116 16.845 -7.247 1.00 47.28 121 GLY A O 1
ATOM 903 N N . ALA A 1 122 ? -8.136 18.824 -7.599 1.00 44.12 122 ALA A N 1
ATOM 904 C CA . ALA A 1 122 ? -8.549 19.063 -6.217 1.00 44.12 122 ALA A CA 1
ATOM 905 C C . ALA A 1 122 ? -9.377 17.929 -5.588 1.00 44.12 122 ALA A C 1
ATOM 907 O O . ALA A 1 122 ? -9.284 17.722 -4.380 1.00 44.12 122 ALA A O 1
ATOM 908 N N . ASP A 1 123 ? -10.120 17.171 -6.399 1.00 39.72 123 ASP A N 1
ATOM 909 C CA . ASP A 1 123 ? -11.197 16.301 -5.913 1.00 39.72 123 ASP A CA 1
ATOM 910 C C . ASP A 1 123 ? -10.896 14.801 -5.885 1.00 39.72 123 ASP A C 1
ATOM 912 O O . ASP A 1 123 ? -11.819 14.027 -5.670 1.00 39.72 123 ASP A O 1
ATOM 916 N N . ARG A 1 124 ? -9.622 14.398 -6.038 1.00 48.81 124 ARG A N 1
ATOM 917 C CA . ARG A 1 124 ? -9.015 13.065 -5.781 1.00 48.81 124 ARG A CA 1
ATOM 918 C C . ARG A 1 124 ? -8.027 12.718 -6.894 1.00 48.81 124 ARG A C 1
ATOM 920 O O . ARG A 1 124 ? -7.920 13.362 -7.935 1.00 48.81 124 ARG A O 1
ATOM 927 N N . LEU A 1 125 ? -7.288 11.640 -6.659 1.00 41.97 125 LEU A N 1
ATOM 928 C CA . LEU A 1 125 ? -6.539 10.903 -7.667 1.00 41.97 125 LEU A CA 1
ATOM 929 C C . LEU A 1 125 ? -7.524 10.224 -8.632 1.00 41.97 125 LEU A C 1
ATOM 931 O O . LEU A 1 125 ? -7.756 9.017 -8.580 1.00 41.97 125 LEU A O 1
ATOM 935 N N . GLU A 1 126 ? -8.189 11.016 -9.465 1.00 33.59 126 GLU A N 1
ATOM 936 C CA . GLU A 1 126 ? -9.182 10.496 -10.387 1.00 33.59 126 GLU A CA 1
ATOM 937 C C . GLU A 1 126 ? -8.487 9.820 -11.573 1.00 33.59 126 GLU A C 1
ATOM 939 O O . GLU A 1 126 ? -7.882 10.450 -12.438 1.00 33.59 126 GLU A O 1
ATOM 944 N N . THR A 1 127 ? -8.636 8.499 -11.663 1.00 31.05 127 THR A N 1
ATOM 945 C CA . THR A 1 127 ? -8.454 7.771 -12.934 1.00 31.05 127 THR A CA 1
ATOM 946 C C . THR A 1 127 ? -9.541 8.144 -13.961 1.00 31.05 127 THR A C 1
ATOM 948 O O . THR A 1 127 ? -9.432 7.826 -15.150 1.00 31.05 127 THR A O 1
ATOM 951 N N . SER A 1 128 ? -10.570 8.881 -13.525 1.00 30.77 128 SER A N 1
ATOM 952 C CA . SER A 1 128 ? -11.604 9.500 -14.349 1.00 30.77 128 SER A CA 1
ATOM 953 C C . SER A 1 128 ? -11.778 10.980 -14.012 1.00 30.77 128 SER A C 1
ATOM 955 O O . SER A 1 128 ? -12.792 11.368 -13.451 1.00 30.77 128 SER A O 1
ATOM 957 N N . VAL A 1 129 ? -10.795 11.796 -14.377 1.00 39.28 129 VAL A N 1
ATOM 958 C CA . VAL A 1 129 ? -11.004 13.243 -14.473 1.00 39.28 129 VAL A CA 1
ATOM 959 C C . VAL A 1 129 ? -12.154 13.480 -15.463 1.00 39.28 129 VAL A C 1
ATOM 961 O O . VAL A 1 129 ? -12.148 12.872 -16.541 1.00 39.28 129 VAL A O 1
ATOM 964 N N . ASP A 1 130 ? -13.140 14.309 -15.107 1.00 40.00 130 ASP A N 1
ATOM 965 C CA . ASP A 1 130 ? -14.150 14.793 -16.059 1.00 40.00 130 ASP A CA 1
ATOM 966 C C . ASP A 1 130 ? -13.435 15.328 -17.313 1.00 40.00 130 ASP A C 1
ATOM 968 O O . ASP A 1 130 ? -12.423 16.028 -17.201 1.00 40.00 130 ASP A O 1
ATOM 972 N N . ASP A 1 131 ? -13.910 14.977 -18.513 1.00 44.88 131 ASP A N 1
ATOM 973 C CA . ASP A 1 131 ? -13.204 15.305 -19.759 1.00 44.88 131 ASP A CA 1
ATOM 974 C C . ASP A 1 131 ? -12.954 16.824 -19.887 1.00 44.88 131 ASP A C 1
ATOM 976 O O . ASP A 1 131 ? -11.948 17.240 -20.464 1.00 44.88 131 ASP A O 1
ATOM 980 N N . SER A 1 132 ? -13.804 17.665 -19.284 1.00 44.91 132 SER A N 1
ATOM 981 C CA . SER A 1 132 ? -13.614 19.120 -19.243 1.00 44.91 132 SER A CA 1
ATOM 982 C C . SER A 1 132 ? -12.434 19.562 -18.364 1.00 44.91 132 SER A C 1
ATOM 984 O O . SER A 1 132 ? -11.672 20.447 -18.758 1.00 44.91 132 SER A O 1
ATOM 986 N N . VAL A 1 133 ? -12.227 18.914 -17.216 1.00 44.47 133 VAL A N 1
ATOM 987 C CA . VAL A 1 133 ? -11.108 19.171 -16.295 1.00 44.47 133 VAL A CA 1
ATOM 988 C C . VAL A 1 133 ? -9.808 18.594 -16.864 1.00 44.47 133 VAL A C 1
ATOM 990 O O . VAL A 1 133 ? -8.756 19.232 -16.780 1.00 44.47 133 VAL A O 1
ATOM 993 N N . PHE A 1 134 ? -9.874 17.436 -17.529 1.00 47.53 134 PHE A N 1
ATOM 994 C CA . PHE A 1 134 ? -8.738 16.846 -18.239 1.00 47.53 134 PHE A CA 1
ATOM 995 C C . PHE A 1 134 ? -8.267 17.741 -19.389 1.00 47.53 134 PHE A C 1
ATOM 997 O O . PHE A 1 134 ? -7.069 17.983 -19.525 1.00 47.53 134 PHE A O 1
ATOM 1004 N N . GLU A 1 135 ? -9.186 18.273 -20.198 1.00 51.84 135 GLU A N 1
ATOM 1005 C CA . GLU A 1 135 ? -8.856 19.183 -21.300 1.00 51.84 135 GLU A CA 1
ATOM 1006 C C . GLU A 1 135 ? -8.355 20.550 -20.803 1.00 51.84 135 GLU A C 1
ATOM 1008 O O . GLU A 1 135 ? -7.406 21.093 -21.373 1.00 51.84 135 GLU A O 1
ATOM 1013 N N . ALA A 1 136 ? -8.899 21.075 -19.698 1.00 50.56 136 ALA A N 1
ATOM 1014 C CA . ALA A 1 136 ? -8.396 22.293 -19.057 1.00 50.56 136 ALA A CA 1
ATOM 1015 C C . ALA A 1 136 ? -6.964 22.119 -18.522 1.00 50.56 136 ALA A C 1
ATOM 1017 O O . ALA A 1 136 ? -6.111 22.982 -18.734 1.00 50.56 136 ALA A O 1
ATOM 1018 N N . ALA A 1 137 ? -6.667 20.979 -17.893 1.00 47.28 137 ALA A N 1
ATOM 1019 C CA . ALA A 1 137 ? -5.321 20.656 -17.440 1.00 47.28 137 ALA A CA 1
ATOM 1020 C C . ALA A 1 137 ? -4.379 20.340 -18.624 1.00 47.28 137 ALA A C 1
ATOM 1022 O O . ALA A 1 137 ? -3.195 20.670 -18.594 1.00 47.28 137 ALA A O 1
ATOM 1023 N N . ARG A 1 138 ? -4.886 19.763 -19.725 1.00 48.25 138 ARG A N 1
ATOM 1024 C CA . ARG A 1 138 ? -4.103 19.529 -20.954 1.00 48.25 138 ARG A CA 1
ATOM 1025 C C . ARG A 1 138 ? -3.686 20.837 -21.622 1.00 48.25 138 ARG A C 1
ATOM 1027 O O . ARG A 1 138 ? -2.611 20.895 -22.209 1.00 48.25 138 ARG A O 1
ATOM 1034 N N . ALA A 1 139 ? -4.514 21.877 -21.526 1.00 46.88 139 ALA A N 1
ATOM 1035 C CA . ALA A 1 139 ? -4.208 23.208 -22.043 1.00 46.88 139 ALA A CA 1
ATOM 1036 C C . ALA A 1 139 ? -3.114 23.941 -21.241 1.00 46.88 139 ALA A C 1
ATOM 1038 O O . ALA A 1 139 ? -2.467 24.836 -21.783 1.00 46.88 139 ALA A O 1
ATOM 1039 N N . THR A 1 140 ? -2.881 23.564 -19.979 1.00 41.50 140 THR A N 1
ATOM 1040 C CA . THR A 1 140 ? -1.892 24.196 -19.084 1.00 41.50 140 THR A CA 1
ATOM 1041 C C . THR A 1 140 ? -0.603 23.386 -18.902 1.00 41.50 140 THR A C 1
ATOM 1043 O O . THR A 1 140 ? 0.370 23.904 -18.348 1.00 41.50 140 THR A O 1
ATOM 1046 N N . VAL A 1 141 ? -0.562 22.142 -19.394 1.00 37.31 141 VAL A N 1
ATOM 1047 C CA . VAL A 1 141 ? 0.599 21.241 -19.329 1.00 37.31 141 VAL A CA 1
ATOM 1048 C C . VAL A 1 141 ? 1.182 21.032 -20.735 1.00 37.31 141 VAL A C 1
ATOM 1050 O O . VAL A 1 141 ? 0.608 20.285 -21.538 1.00 37.31 141 VAL A O 1
ATOM 1053 N N . PRO A 1 142 ? 2.336 21.640 -21.069 1.00 36.19 142 PRO A N 1
ATOM 1054 C CA . PRO A 1 142 ? 2.973 21.407 -22.359 1.00 36.19 142 PRO A CA 1
ATOM 1055 C C . PRO A 1 142 ? 3.461 19.949 -22.440 1.00 36.19 142 PRO A C 1
ATOM 1057 O O . PRO A 1 142 ? 4.124 19.457 -21.531 1.00 36.19 142 PRO A O 1
ATOM 1060 N N . GLY A 1 143 ? 3.097 19.242 -23.515 1.00 39.62 143 GLY A N 1
ATOM 1061 C CA . GLY A 1 143 ? 3.418 17.816 -23.716 1.00 39.62 143 GLY A CA 1
ATOM 1062 C C . GLY A 1 143 ? 2.252 16.841 -23.498 1.00 39.62 143 GLY A C 1
ATOM 1063 O O . GLY A 1 143 ? 2.366 15.672 -23.869 1.00 39.62 143 GLY A O 1
ATOM 1064 N N . GLY A 1 144 ? 1.109 17.327 -23.001 1.00 42.06 144 GLY A N 1
ATOM 1065 C CA . GLY A 1 144 ? -0.139 16.570 -22.912 1.00 42.06 144 GLY A CA 1
ATOM 1066 C C . GLY A 1 144 ? -0.273 15.694 -21.661 1.00 42.06 144 GLY A C 1
ATOM 1067 O O . GLY A 1 144 ? 0.688 15.147 -21.127 1.00 42.06 144 GLY A O 1
ATOM 1068 N N . LEU A 1 145 ? -1.516 15.558 -21.207 1.00 41.41 145 LEU A N 1
ATOM 1069 C CA . LEU A 1 145 ? -1.939 14.723 -20.086 1.00 41.41 145 LEU A CA 1
ATOM 1070 C C . LEU A 1 145 ? -2.235 13.291 -20.547 1.00 41.41 145 LEU A C 1
ATOM 1072 O O . LEU A 1 145 ? -2.735 13.088 -21.655 1.00 41.41 145 LEU A O 1
ATOM 1076 N N . LYS A 1 146 ? -1.932 12.294 -19.708 1.00 42.44 146 LYS A N 1
ATOM 1077 C CA . LYS A 1 146 ? -2.081 10.863 -20.031 1.00 42.44 146 LYS A CA 1
ATOM 1078 C C . LYS A 1 146 ? -2.996 10.175 -19.024 1.00 42.44 146 LYS A C 1
ATOM 1080 O O . LYS A 1 146 ? -2.818 10.320 -17.819 1.00 42.44 146 LYS A O 1
ATOM 1085 N N . ARG A 1 147 ? -3.998 9.444 -19.527 1.00 40.59 147 ARG A N 1
ATOM 1086 C CA . ARG A 1 147 ? -5.039 8.794 -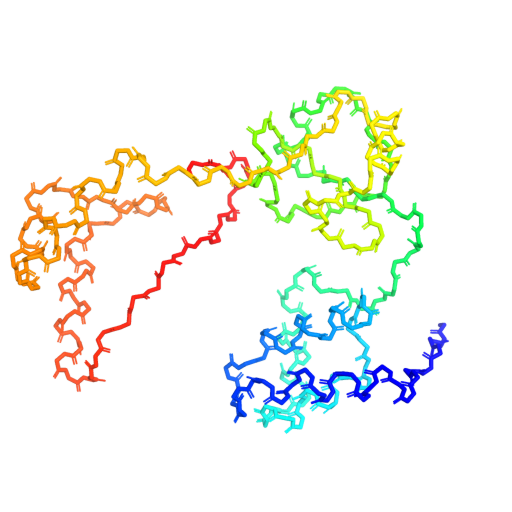18.716 1.00 40.59 147 ARG A CA 1
ATOM 1087 C C . ARG A 1 147 ? -4.598 7.383 -18.329 1.00 40.59 147 ARG A C 1
ATOM 1089 O O . ARG A 1 147 ? -4.310 6.556 -19.190 1.00 40.59 147 ARG A O 1
ATOM 1096 N N . VAL A 1 148 ? -4.574 7.104 -17.031 1.00 41.12 148 VAL A N 1
ATOM 1097 C CA . VAL A 1 148 ? -4.358 5.759 -16.481 1.00 41.12 148 VAL A CA 1
ATOM 1098 C C . VAL A 1 148 ? -5.544 4.875 -16.874 1.00 41.12 148 VAL A C 1
ATOM 1100 O O . VAL A 1 148 ? -6.663 5.119 -16.430 1.00 41.12 148 VAL A O 1
ATOM 1103 N N . THR A 1 149 ? -5.326 3.839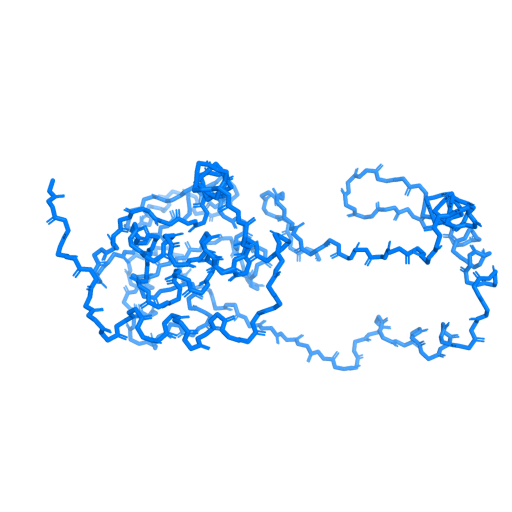 -17.688 1.00 36.69 149 THR A N 1
ATOM 1104 C CA . THR A 1 149 ? -6.350 2.812 -17.943 1.00 36.69 149 THR A CA 1
ATOM 1105 C C . THR A 1 149 ? -5.821 1.443 -17.531 1.00 36.69 149 THR A C 1
ATOM 1107 O O . THR A 1 149 ? -4.772 0.994 -17.989 1.00 36.69 149 THR A O 1
ATOM 1110 N N . SER A 1 150 ? -6.537 0.756 -16.640 1.00 40.16 150 SER A N 1
ATOM 1111 C CA . SER A 1 150 ? -6.186 -0.598 -16.214 1.00 40.16 150 SER A CA 1
ATOM 1112 C C . SER A 1 150 ? -6.645 -1.605 -17.271 1.00 40.16 150 SER A C 1
ATOM 1114 O O . SER A 1 150 ? -7.746 -2.152 -17.228 1.00 40.16 150 SER A O 1
ATOM 1116 N N . ARG A 1 151 ? -5.806 -1.881 -18.273 1.00 42.41 151 ARG A N 1
ATOM 1117 C CA . ARG A 1 151 ? -6.126 -2.913 -19.268 1.00 42.41 151 ARG A CA 1
ATOM 1118 C C . ARG A 1 151 ? -5.785 -4.306 -18.719 1.00 42.41 151 ARG A C 1
ATOM 1120 O O . ARG A 1 151 ? -4.748 -4.878 -19.039 1.00 42.41 151 ARG A O 1
ATOM 1127 N N . ARG A 1 152 ? -6.674 -4.887 -17.902 1.00 46.31 152 ARG A N 1
ATOM 1128 C CA . ARG A 1 152 ? -6.650 -6.333 -17.598 1.00 46.31 152 ARG A CA 1
ATOM 1129 C C . ARG A 1 152 ? -7.167 -7.101 -18.811 1.00 46.31 152 ARG A C 1
ATOM 1131 O O . ARG A 1 152 ? -8.349 -7.026 -19.127 1.00 46.31 152 ARG A O 1
ATOM 1138 N N . THR A 1 153 ? -6.307 -7.871 -19.470 1.00 50.91 153 THR A N 1
ATOM 1139 C CA . THR A 1 153 ? -6.751 -8.887 -20.435 1.00 50.91 153 THR A CA 1
ATOM 1140 C C . THR A 1 153 ? -6.615 -10.262 -19.789 1.00 50.91 153 THR A C 1
ATOM 1142 O O . THR A 1 153 ? -5.528 -10.656 -19.367 1.00 50.91 153 THR A O 1
ATOM 1145 N N . ALA A 1 154 ? -7.734 -10.980 -19.662 1.00 54.00 154 ALA A N 1
ATOM 1146 C CA . ALA A 1 154 ? -7.757 -12.349 -19.137 1.00 54.00 154 ALA A CA 1
ATOM 1147 C C . ALA A 1 154 ? -6.905 -13.312 -19.992 1.00 54.00 154 ALA A C 1
ATOM 1149 O O . ALA A 1 154 ? -6.404 -14.309 -19.485 1.00 54.00 154 ALA A O 1
ATOM 1150 N N . ASP A 1 155 ? -6.663 -12.953 -21.257 1.00 57.00 155 ASP A N 1
ATOM 1151 C CA . ASP A 1 155 ? -5.869 -13.725 -22.218 1.00 57.00 155 ASP A CA 1
ATOM 1152 C C . ASP A 1 155 ? -4.354 -13.456 -22.148 1.00 57.00 155 ASP A C 1
ATOM 1154 O O . ASP A 1 155 ? -3.594 -13.943 -22.994 1.00 57.00 155 ASP A O 1
ATOM 1158 N N . HIS A 1 156 ? -3.880 -12.677 -21.165 1.00 60.50 156 HIS A N 1
ATOM 1159 C CA . HIS A 1 156 ? -2.456 -12.374 -21.056 1.00 60.50 156 HIS A CA 1
ATOM 1160 C C . HIS A 1 156 ? -1.640 -13.666 -20.814 1.00 60.50 156 HIS A C 1
ATOM 1162 O O . HIS A 1 156 ? -1.992 -14.452 -19.928 1.00 60.50 156 HIS A O 1
ATOM 1168 N N . PRO A 1 157 ? -0.528 -13.905 -21.544 1.00 62.03 157 PRO A N 1
ATOM 1169 C CA . PRO A 1 157 ? 0.246 -15.150 -21.460 1.00 62.03 157 PRO A CA 1
ATOM 1170 C C . PRO A 1 157 ? 0.692 -15.537 -20.045 1.00 62.03 157 PRO A C 1
ATOM 1172 O O . PRO A 1 157 ? 0.857 -16.722 -19.763 1.00 62.03 157 PRO A O 1
ATOM 1175 N N . SER A 1 158 ? 0.841 -14.558 -19.147 1.00 62.41 158 SER A N 1
ATOM 1176 C CA . SER A 1 158 ? 1.184 -14.773 -17.735 1.00 62.41 158 SER A CA 1
ATOM 1177 C C . SER A 1 158 ? 0.160 -15.612 -16.962 1.00 62.41 158 SER A C 1
ATOM 1179 O O . SER A 1 158 ? 0.525 -16.229 -15.968 1.00 62.41 158 SER A O 1
ATOM 1181 N N . TRP A 1 159 ? -1.100 -15.670 -17.404 1.00 62.41 159 TRP A N 1
ATOM 1182 C CA . TRP A 1 159 ? -2.154 -16.454 -16.747 1.00 62.41 159 TRP A CA 1
ATOM 1183 C C . TRP A 1 159 ? -2.196 -17.917 -17.195 1.00 62.41 159 TRP A C 1
ATOM 1185 O O . TRP A 1 159 ? -2.819 -18.743 -16.533 1.00 62.41 159 TRP A O 1
ATOM 1195 N N . ARG A 1 160 ? -1.489 -18.276 -18.277 1.00 71.19 160 ARG A N 1
ATOM 1196 C CA . ARG A 1 160 ? -1.496 -19.642 -18.834 1.00 71.19 160 ARG A CA 1
ATOM 1197 C C . ARG A 1 160 ? -0.927 -20.686 -17.871 1.00 71.19 160 ARG A C 1
ATOM 1199 O O . ARG A 1 160 ? -1.324 -21.842 -17.931 1.00 71.19 160 ARG A O 1
ATOM 1206 N N . GLY A 1 161 ? -0.027 -20.275 -16.976 1.00 72.94 161 GLY A N 1
ATOM 1207 C CA . GLY A 1 161 ? 0.571 -21.154 -15.969 1.00 72.94 161 GLY A CA 1
ATOM 1208 C C . GLY A 1 161 ? -0.296 -21.388 -14.729 1.00 72.94 161 GLY A C 1
ATOM 1209 O O . GLY A 1 161 ? -0.000 -22.304 -13.971 1.00 72.94 161 GLY A O 1
ATOM 1210 N N . TRP A 1 162 ? -1.360 -20.603 -14.513 1.00 75.19 162 TRP A N 1
ATOM 1211 C CA . TRP A 1 162 ? -2.148 -20.663 -13.274 1.00 75.19 162 TRP A CA 1
ATOM 1212 C C . TRP A 1 162 ? -2.834 -22.016 -13.076 1.00 75.19 162 TRP A C 1
ATOM 1214 O O . TRP A 1 162 ? -2.749 -22.595 -11.999 1.00 75.19 162 TRP A O 1
ATOM 1224 N N . ALA A 1 163 ? -3.474 -22.537 -14.127 1.00 76.19 163 ALA A N 1
ATOM 1225 C CA . ALA A 1 163 ? -4.161 -23.825 -14.063 1.00 76.19 163 ALA A CA 1
ATOM 1226 C C . ALA A 1 163 ? -3.186 -24.975 -13.768 1.00 76.19 163 ALA A C 1
ATOM 1228 O O . ALA A 1 163 ? -3.476 -25.817 -12.933 1.00 76.19 163 ALA A O 1
ATOM 1229 N N . ALA A 1 164 ? -2.005 -24.971 -14.395 1.00 79.44 164 ALA A N 1
ATOM 1230 C CA . ALA A 1 164 ? -0.978 -25.976 -14.131 1.00 79.44 164 ALA A CA 1
ATOM 1231 C C . ALA A 1 164 ? -0.405 -25.854 -12.710 1.00 79.44 164 ALA A C 1
ATOM 1233 O O . ALA A 1 164 ? -0.222 -26.858 -12.035 1.00 79.44 164 ALA A O 1
ATOM 1234 N N . ALA A 1 165 ? -0.163 -24.627 -12.237 1.00 81.25 165 ALA A N 1
ATOM 1235 C CA . ALA A 1 165 ? 0.345 -24.381 -10.891 1.00 81.25 165 ALA A CA 1
ATOM 1236 C C . ALA A 1 165 ? -0.649 -24.794 -9.793 1.00 81.25 165 ALA A C 1
ATOM 1238 O O . ALA A 1 165 ? -0.220 -25.202 -8.719 1.00 81.25 165 ALA A O 1
ATOM 1239 N N . ALA A 1 166 ? -1.957 -24.704 -10.056 1.00 83.19 166 ALA A N 1
ATOM 1240 C CA . ALA A 1 166 ? -3.001 -25.102 -9.112 1.00 83.19 166 ALA A CA 1
ATOM 1241 C C . ALA A 1 166 ? -3.042 -26.618 -8.845 1.00 83.19 166 ALA A C 1
ATOM 1243 O O . ALA A 1 166 ? -3.517 -27.028 -7.789 1.00 83.19 166 ALA A O 1
ATOM 1244 N N . GLU A 1 167 ? -2.528 -27.429 -9.773 1.00 89.19 167 GLU A N 1
ATOM 1245 C CA . GLU A 1 167 ? -2.445 -28.890 -9.639 1.00 89.19 167 GLU A CA 1
ATOM 1246 C C . GLU A 1 167 ? -1.163 -29.353 -8.921 1.00 89.19 167 GLU A C 1
ATOM 1248 O O . GLU A 1 167 ? -1.051 -30.523 -8.561 1.00 89.19 167 GLU A O 1
ATOM 1253 N N . LEU A 1 168 ? -0.191 -28.458 -8.697 1.00 89.50 168 LEU A N 1
ATOM 1254 C CA . LEU A 1 168 ? 1.062 -28.796 -8.019 1.00 89.50 168 LEU A CA 1
ATOM 1255 C C . LEU A 1 168 ? 0.870 -28.858 -6.503 1.00 89.50 168 LEU A C 1
ATOM 1257 O O . LEU A 1 168 ? 0.282 -27.965 -5.884 1.00 89.50 168 LEU A O 1
ATOM 1261 N N . SER A 1 169 ? 1.472 -29.860 -5.868 1.00 91.69 169 SER A N 1
ATOM 1262 C CA . SER A 1 169 ? 1.702 -29.814 -4.427 1.00 91.69 169 SER A CA 1
ATOM 1263 C C . SER A 1 169 ? 2.680 -28.68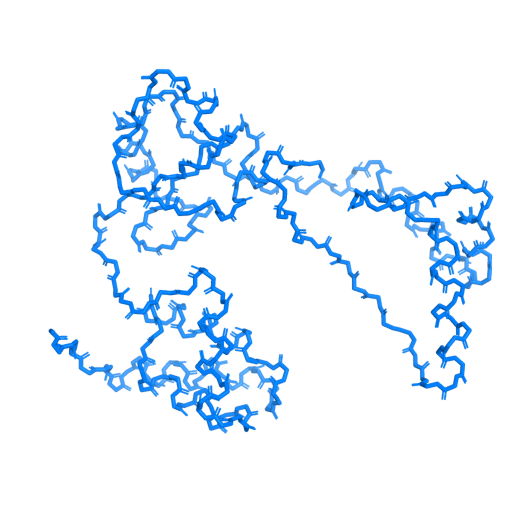1 -4.068 1.00 91.69 169 SER A C 1
ATOM 1265 O O . SER A 1 169 ? 3.509 -28.276 -4.889 1.00 91.69 169 SER A O 1
ATOM 1267 N N . PRO A 1 170 ? 2.661 -28.175 -2.820 1.00 86.69 170 PRO A N 1
ATOM 1268 C CA . PRO A 1 170 ? 3.605 -27.144 -2.386 1.00 86.69 170 PRO A CA 1
ATOM 1269 C C . PRO A 1 170 ? 5.084 -27.516 -2.583 1.00 86.69 170 PRO A C 1
ATOM 1271 O O . PRO A 1 170 ? 5.893 -26.642 -2.884 1.00 86.69 170 PRO A O 1
ATOM 1274 N N . SER A 1 171 ? 5.440 -28.796 -2.426 1.00 90.50 171 SER A N 1
ATOM 1275 C CA . SER A 1 171 ? 6.798 -29.295 -2.672 1.00 90.50 171 SER A CA 1
ATOM 1276 C C . SER A 1 171 ? 7.168 -29.260 -4.151 1.00 90.50 171 SER A C 1
ATOM 1278 O O . SER A 1 171 ? 8.239 -28.762 -4.481 1.00 90.50 171 SER A O 1
ATOM 1280 N N . GLU A 1 172 ? 6.272 -29.708 -5.034 1.00 94.19 172 GLU A N 1
ATOM 1281 C CA . GLU A 1 172 ? 6.502 -29.681 -6.486 1.00 94.19 172 GLU A CA 1
ATOM 1282 C C . GLU A 1 172 ? 6.595 -28.241 -7.003 1.00 94.19 172 GLU A C 1
ATOM 1284 O O . GLU A 1 172 ? 7.451 -27.923 -7.824 1.00 94.19 172 GLU A O 1
ATOM 1289 N N . ALA A 1 173 ? 5.764 -27.334 -6.479 1.00 90.56 173 ALA A N 1
ATOM 1290 C CA . ALA A 1 173 ? 5.843 -25.916 -6.811 1.00 90.56 173 ALA A CA 1
ATOM 1291 C C . ALA A 1 173 ? 7.184 -25.295 -6.379 1.00 90.56 173 ALA A C 1
ATOM 1293 O O . ALA A 1 173 ? 7.750 -24.481 -7.110 1.00 90.56 173 ALA A O 1
ATOM 1294 N N . LEU A 1 174 ? 7.707 -25.667 -5.206 1.00 91.56 174 LEU A N 1
ATOM 1295 C CA . LEU A 1 174 ? 8.995 -25.168 -4.721 1.00 91.56 174 LEU A CA 1
ATOM 1296 C C . LEU A 1 174 ? 10.169 -25.710 -5.547 1.00 91.56 174 LEU A C 1
ATOM 1298 O O . LEU A 1 174 ? 11.070 -24.941 -5.884 1.00 91.56 174 LEU A O 1
ATOM 1302 N N . GLU A 1 175 ? 10.135 -26.997 -5.895 1.00 95.31 175 GLU A N 1
ATOM 1303 C CA . GLU A 1 175 ? 11.124 -27.643 -6.763 1.00 95.31 175 GLU A CA 1
ATOM 1304 C C . GLU A 1 175 ? 11.139 -26.995 -8.151 1.00 95.31 175 GLU A C 1
ATOM 1306 O O . GLU A 1 17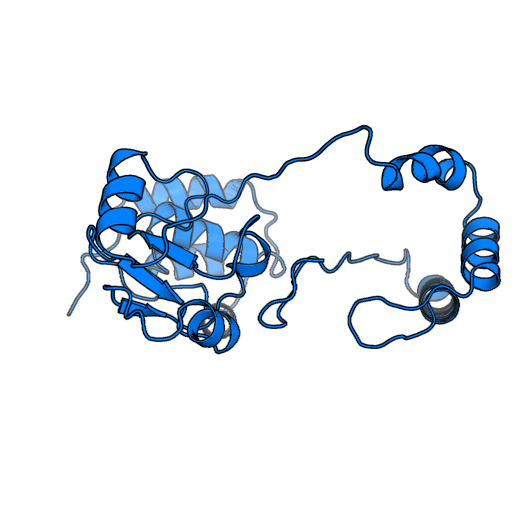5 ? 12.192 -26.557 -8.609 1.00 95.31 175 GLU A O 1
ATOM 1311 N N . LEU A 1 176 ? 9.968 -26.775 -8.755 1.00 93.31 176 LEU A N 1
ATOM 1312 C CA . LEU A 1 176 ? 9.847 -26.083 -10.040 1.00 93.31 176 LEU A CA 1
ATOM 1313 C C . LEU A 1 176 ? 10.458 -24.670 -10.006 1.00 93.31 176 LEU A C 1
ATOM 1315 O O . LEU A 1 176 ? 11.165 -24.267 -10.930 1.00 93.31 176 LEU A O 1
ATOM 1319 N N . VAL A 1 177 ? 10.207 -23.902 -8.941 1.00 92.44 177 VAL A N 1
ATOM 1320 C CA . VAL A 1 177 ? 10.768 -22.546 -8.769 1.00 92.44 177 VAL A CA 1
ATOM 1321 C C . VAL A 1 177 ? 12.282 -22.578 -8.532 1.00 92.44 177 VAL A C 1
ATOM 1323 O O . VAL A 1 177 ? 12.996 -21.647 -8.923 1.00 92.44 177 VAL A O 1
ATOM 1326 N N . GLN A 1 178 ? 12.786 -23.629 -7.885 1.00 95.69 178 GLN A N 1
ATOM 1327 C CA . GLN A 1 178 ? 14.218 -23.853 -7.715 1.00 95.69 178 GLN A CA 1
ATOM 1328 C C . GLN A 1 178 ? 14.882 -24.170 -9.057 1.00 95.69 178 GLN A C 1
ATOM 1330 O O . GLN A 1 178 ? 15.854 -23.506 -9.418 1.00 95.69 178 GLN A O 1
ATOM 1335 N N . GLU A 1 179 ? 14.337 -25.124 -9.812 1.00 96.25 179 GLU A N 1
ATOM 1336 C CA . GLU A 1 179 ? 14.829 -25.522 -11.135 1.00 96.25 179 GLU A CA 1
ATOM 1337 C C . GLU A 1 179 ? 14.799 -24.368 -12.137 1.00 96.25 179 GLU A C 1
ATOM 1339 O O . GLU A 1 179 ? 15.721 -24.211 -12.938 1.00 96.25 179 GLU A O 1
ATOM 1344 N N . SER A 1 180 ? 13.782 -23.504 -12.065 1.00 95.00 180 SER A N 1
ATOM 1345 C CA . SER A 1 180 ? 13.682 -22.340 -12.947 1.00 95.00 180 SER A CA 1
ATOM 1346 C C . SER A 1 180 ? 14.724 -21.255 -12.648 1.00 95.00 180 SER A C 1
ATOM 1348 O O . SER A 1 180 ? 14.827 -20.292 -13.409 1.00 95.00 180 SER A O 1
ATOM 1350 N N . GLY A 1 181 ? 15.423 -21.325 -11.509 1.00 94.56 181 GLY A N 1
ATOM 1351 C CA . GLY A 1 181 ? 16.371 -20.298 -11.072 1.00 94.56 181 GLY A CA 1
ATOM 1352 C C . GLY A 1 181 ? 15.728 -18.925 -10.844 1.00 94.56 181 GLY A C 1
ATOM 1353 O O . GLY A 1 181 ? 16.385 -17.902 -11.036 1.00 94.56 181 GLY A O 1
ATOM 1354 N N . LEU A 1 182 ? 14.438 -18.872 -10.480 1.00 93.31 182 LEU A N 1
ATOM 1355 C CA . LEU A 1 182 ? 13.710 -17.603 -10.393 1.00 93.31 182 LEU A CA 1
ATOM 1356 C C . LEU A 1 182 ? 14.299 -16.700 -9.299 1.00 93.31 182 LEU A C 1
ATOM 1358 O O . LEU A 1 182 ? 14.404 -17.081 -8.128 1.00 93.31 182 LEU A O 1
ATOM 1362 N N . LEU A 1 183 ? 14.620 -15.465 -9.685 1.00 93.88 183 LEU A N 1
ATOM 1363 C CA . LEU A 1 183 ? 15.091 -14.409 -8.792 1.00 93.88 183 LEU A CA 1
ATOM 1364 C C . LEU A 1 183 ? 14.002 -13.356 -8.564 1.00 93.88 183 LEU A C 1
ATOM 1366 O O . LEU A 1 183 ? 13.149 -13.115 -9.423 1.00 93.88 183 LEU A O 1
ATOM 1370 N N . GLY A 1 184 ? 14.048 -12.699 -7.405 1.00 91.25 184 GLY A N 1
ATOM 1371 C CA . GLY A 1 184 ? 13.164 -11.580 -7.090 1.00 91.25 184 GLY A CA 1
ATOM 1372 C C . GLY A 1 184 ? 13.333 -10.410 -8.068 1.00 91.25 184 GLY A C 1
ATOM 1373 O O . GLY A 1 184 ? 14.448 -9.970 -8.331 1.00 91.25 184 GLY A O 1
ATOM 1374 N N . ARG A 1 185 ? 12.215 -9.868 -8.566 1.00 89.00 185 ARG A N 1
ATOM 1375 C CA . ARG A 1 185 ? 12.174 -8.767 -9.554 1.00 89.00 185 ARG A CA 1
ATOM 1376 C C . ARG A 1 185 ? 11.951 -7.372 -8.953 1.00 89.00 185 ARG A C 1
ATOM 1378 O O . ARG A 1 185 ? 11.686 -6.426 -9.685 1.00 89.00 185 ARG A O 1
ATOM 1385 N N . GLY A 1 186 ? 12.044 -7.254 -7.629 1.00 85.06 186 GLY A N 1
ATOM 1386 C CA . GLY A 1 186 ? 11.944 -5.987 -6.891 1.00 85.06 186 GLY A CA 1
ATOM 1387 C C . GLY A 1 186 ? 13.306 -5.365 -6.567 1.00 85.06 186 GLY A C 1
ATOM 1388 O O . GLY A 1 186 ? 13.460 -4.779 -5.508 1.00 85.06 186 GLY A O 1
ATOM 1389 N N . GLY A 1 187 ? 14.335 -5.611 -7.385 1.00 87.12 187 GLY A N 1
ATOM 1390 C CA . GLY A 1 187 ? 15.675 -5.023 -7.220 1.00 87.12 187 GLY A CA 1
ATOM 1391 C C . GLY A 1 187 ? 16.645 -5.776 -6.299 1.00 87.12 187 GLY A C 1
ATOM 1392 O O . GLY A 1 187 ? 17.850 -5.679 -6.495 1.00 87.12 187 GLY A O 1
ATOM 1393 N N . ALA A 1 188 ? 16.165 -6.588 -5.351 1.00 90.69 188 ALA A N 1
ATOM 1394 C CA . ALA A 1 188 ? 17.044 -7.355 -4.453 1.00 90.69 188 ALA A CA 1
ATOM 1395 C C . ALA A 1 188 ? 17.667 -8.617 -5.089 1.00 90.69 188 ALA A C 1
ATOM 1397 O O . ALA A 1 188 ? 18.630 -9.155 -4.550 1.00 90.69 188 ALA A O 1
ATOM 1398 N N . TYR A 1 189 ? 17.089 -9.135 -6.183 1.00 91.94 189 TYR A N 1
ATOM 1399 C CA . TYR A 1 189 ? 17.546 -10.344 -6.895 1.00 91.94 189 TYR A CA 1
ATOM 1400 C C . TYR A 1 189 ? 17.761 -11.594 -6.020 1.00 91.94 189 TYR A C 1
ATOM 1402 O O . TYR A 1 189 ? 18.493 -12.510 -6.388 1.00 91.94 189 TYR A O 1
ATOM 1410 N N . PHE A 1 190 ? 17.093 -11.671 -4.868 1.00 96.06 190 PHE A N 1
ATOM 1411 C CA . PHE A 1 190 ? 17.210 -12.820 -3.975 1.00 96.06 190 PHE A CA 1
ATOM 1412 C C . PHE A 1 190 ? 16.531 -14.067 -4.584 1.00 96.06 190 PHE A C 1
ATOM 1414 O O . PHE A 1 190 ? 15.428 -13.927 -5.132 1.00 96.06 190 PHE A O 1
ATOM 1421 N N . PRO A 1 191 ? 17.123 -15.277 -4.483 1.00 97.25 191 PRO A N 1
ATOM 1422 C CA . PRO A 1 191 ? 16.518 -16.501 -5.008 1.00 97.25 191 PRO A CA 1
ATOM 1423 C C . PRO A 1 191 ? 15.161 -16.807 -4.366 1.00 97.25 191 PRO A C 1
ATOM 1425 O O . PRO A 1 191 ? 15.044 -16.927 -3.143 1.00 97.25 191 PRO A O 1
ATOM 1428 N N . VAL A 1 192 ? 14.122 -16.953 -5.193 1.00 95.69 192 VAL A N 1
ATOM 1429 C CA . VAL A 1 192 ? 12.739 -17.105 -4.710 1.00 95.69 192 VAL A CA 1
ATOM 1430 C C . VAL A 1 192 ? 12.561 -18.410 -3.937 1.00 95.69 192 VAL A C 1
ATOM 1432 O O . VAL A 1 192 ? 11.981 -18.388 -2.852 1.00 95.69 192 VAL A O 1
ATOM 1435 N N . HIS 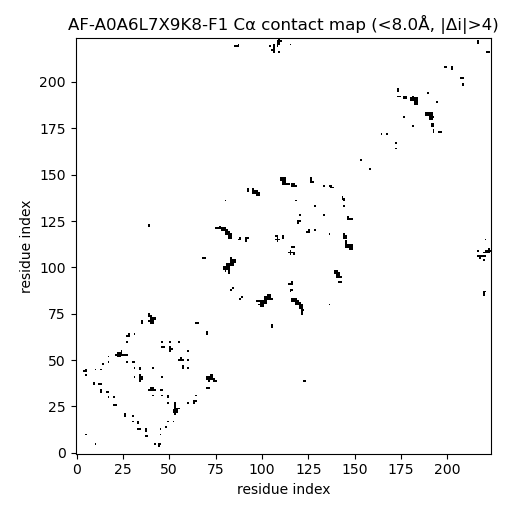A 1 193 ? 13.127 -19.517 -4.430 1.00 95.19 193 HIS A N 1
ATOM 1436 C CA . HIS A 1 193 ? 13.027 -20.823 -3.770 1.00 95.19 193 HIS A CA 1
ATOM 1437 C C . HIS A 1 193 ? 13.630 -20.819 -2.355 1.00 95.19 193 HIS A C 1
ATOM 1439 O O . HIS A 1 193 ? 13.033 -21.379 -1.441 1.00 95.19 193 HIS A O 1
ATOM 1445 N N . LEU A 1 194 ? 14.751 -20.119 -2.125 1.00 95.75 194 LEU A N 1
ATOM 1446 C CA . LEU A 1 194 ? 15.341 -19.997 -0.785 1.00 95.75 194 LEU A CA 1
ATOM 1447 C C . LEU A 1 194 ? 14.419 -19.228 0.166 1.00 95.75 194 LEU A C 1
ATOM 1449 O O . LEU A 1 194 ? 14.210 -19.642 1.306 1.00 95.75 194 LEU A O 1
ATOM 1453 N N . LYS A 1 195 ? 13.835 -18.117 -0.304 1.00 93.81 195 LYS A N 1
ATOM 1454 C CA . LYS A 1 195 ? 12.925 -17.294 0.505 1.00 93.81 195 LYS A CA 1
ATOM 1455 C C . LYS A 1 195 ? 11.652 -18.059 0.864 1.00 93.81 195 LYS A C 1
ATOM 1457 O O . LYS A 1 195 ? 11.206 -18.002 2.007 1.00 93.81 195 LYS A O 1
ATOM 1462 N N . TRP A 1 196 ? 11.067 -18.761 -0.104 1.00 93.06 196 TRP A N 1
ATOM 1463 C CA . TRP A 1 196 ? 9.853 -19.549 0.100 1.00 93.06 196 TRP A CA 1
ATOM 1464 C C . TRP A 1 196 ? 10.114 -20.772 0.975 1.00 93.06 196 TRP A C 1
ATOM 1466 O O . TRP A 1 196 ? 9.373 -20.988 1.929 1.00 93.06 196 TRP A O 1
ATOM 1476 N N . GLY A 1 197 ? 11.197 -21.511 0.722 1.00 92.06 197 GLY A N 1
ATOM 1477 C CA . GLY A 1 197 ? 11.602 -22.658 1.535 1.00 92.06 197 GLY A CA 1
ATOM 1478 C C . GLY A 1 197 ? 11.817 -22.277 2.999 1.00 92.06 197 GLY A C 1
ATOM 1479 O O . GLY A 1 197 ? 11.229 -22.895 3.883 1.00 92.06 197 GLY A O 1
ATOM 1480 N N . GLY A 1 198 ? 12.551 -21.188 3.257 1.00 91.38 198 GLY A N 1
ATOM 1481 C CA . GLY A 1 198 ? 12.746 -20.677 4.616 1.00 91.38 198 GLY A CA 1
ATOM 1482 C C . GLY A 1 198 ? 11.442 -20.247 5.298 1.00 91.38 198 GLY A C 1
ATOM 1483 O O . GLY A 1 198 ? 11.255 -20.500 6.486 1.00 91.38 198 GLY A O 1
ATOM 1484 N N . ALA A 1 199 ? 10.503 -19.642 4.559 1.00 90.06 199 ALA A N 1
ATOM 1485 C CA . ALA A 1 199 ? 9.191 -19.279 5.097 1.00 90.06 199 ALA A CA 1
ATOM 1486 C C . ALA A 1 199 ? 8.340 -20.512 5.442 1.00 90.06 199 ALA A C 1
ATOM 1488 O O . ALA A 1 199 ? 7.713 -20.541 6.501 1.00 90.06 199 ALA A O 1
ATOM 1489 N N . VAL A 1 200 ? 8.341 -21.539 4.587 1.00 87.44 200 VAL A N 1
ATOM 1490 C CA . VAL A 1 200 ? 7.653 -22.814 4.842 1.00 87.44 200 VAL A CA 1
ATOM 1491 C C . VAL A 1 200 ? 8.249 -23.500 6.069 1.00 87.44 200 VAL A C 1
ATOM 1493 O O . VAL A 1 200 ? 7.507 -23.853 6.989 1.00 87.44 200 VAL A O 1
ATOM 1496 N N . GLU A 1 201 ? 9.576 -23.611 6.140 1.00 88.12 201 GLU A N 1
ATOM 1497 C CA . GLU A 1 201 ? 10.274 -24.199 7.284 1.00 88.12 201 GLU A CA 1
ATOM 1498 C C . GLU A 1 201 ? 9.946 -23.450 8.583 1.00 88.12 201 GLU A C 1
ATOM 1500 O O . GLU A 1 201 ? 9.560 -24.069 9.575 1.00 88.12 201 GLU A O 1
ATOM 1505 N N . ALA A 1 202 ? 10.007 -22.117 8.577 1.00 86.56 202 ALA A N 1
ATOM 1506 C CA . ALA A 1 202 ? 9.667 -21.305 9.742 1.00 86.56 202 ALA A CA 1
ATOM 1507 C C . ALA A 1 202 ? 8.186 -21.440 10.144 1.00 86.56 202 ALA A C 1
ATOM 1509 O O . ALA A 1 202 ? 7.861 -21.465 11.335 1.00 86.56 202 ALA A O 1
ATOM 1510 N N . SER A 1 203 ? 7.282 -21.562 9.167 1.00 83.75 203 SER A N 1
ATOM 1511 C CA . SER A 1 203 ? 5.838 -21.674 9.398 1.00 83.75 203 SER A CA 1
ATOM 1512 C C . SER A 1 203 ? 5.446 -22.981 10.096 1.00 83.75 203 SER A C 1
ATOM 1514 O O . SER A 1 203 ? 4.539 -22.976 10.926 1.00 83.75 203 SER A O 1
ATOM 1516 N N . SER A 1 204 ? 6.217 -24.061 9.910 1.00 74.00 204 SER A N 1
ATOM 1517 C CA . SER A 1 204 ? 6.009 -25.335 10.621 1.00 74.00 204 SER A CA 1
ATOM 1518 C C . SER A 1 204 ? 5.968 -25.195 12.152 1.00 74.00 204 SER A C 1
ATOM 1520 O O . SER A 1 204 ? 5.382 -26.034 12.834 1.00 74.00 204 SER A O 1
ATOM 1522 N N . ARG A 1 205 ? 6.545 -24.111 12.694 1.00 72.50 205 ARG A N 1
ATOM 1523 C CA . ARG A 1 205 ? 6.574 -23.793 14.128 1.00 72.50 205 ARG A CA 1
ATOM 1524 C C . ARG A 1 205 ? 5.507 -22.781 14.564 1.00 72.50 205 ARG A C 1
ATOM 1526 O O . ARG A 1 205 ? 5.133 -22.788 15.731 1.00 72.50 205 ARG A O 1
ATOM 1533 N N . ASN A 1 206 ? 5.023 -21.929 13.653 1.00 67.50 206 ASN A N 1
ATOM 1534 C CA . ASN A 1 206 ? 4.280 -20.699 13.980 1.00 67.50 206 ASN A CA 1
ATOM 1535 C C . ASN A 1 206 ? 2.936 -20.531 13.237 1.00 67.50 206 ASN A C 1
ATOM 1537 O O . ASN A 1 206 ? 2.308 -19.479 13.346 1.00 67.50 206 ASN A O 1
ATOM 1541 N N . GLY A 1 207 ? 2.471 -21.541 12.495 1.00 77.25 207 GLY A N 1
ATOM 1542 C CA . GLY A 1 207 ? 1.179 -21.517 11.803 1.00 77.25 207 GLY A CA 1
ATOM 1543 C C . GLY A 1 207 ? 1.313 -21.438 10.283 1.00 77.25 207 GLY A C 1
ATOM 1544 O O . GLY A 1 207 ? 2.279 -21.914 9.706 1.00 77.25 207 GLY A O 1
ATOM 1545 N N . ARG A 1 208 ? 0.312 -20.889 9.591 1.00 79.25 208 ARG A N 1
ATOM 1546 C CA . ARG A 1 208 ? 0.316 -20.845 8.118 1.00 79.25 208 ARG A CA 1
ATOM 1547 C C . ARG A 1 208 ? 1.207 -19.703 7.607 1.00 79.25 208 ARG A C 1
ATOM 1549 O O . ARG A 1 208 ? 1.128 -18.607 8.162 1.00 79.25 208 ARG A O 1
ATOM 1556 N N . PRO A 1 209 ? 2.007 -19.910 6.544 1.00 81.56 209 PRO A N 1
ATOM 1557 C CA . PRO A 1 209 ? 2.789 -18.833 5.950 1.00 81.56 209 PRO A CA 1
ATOM 1558 C C . PRO A 1 209 ? 1.863 -17.783 5.320 1.00 81.56 209 PRO A C 1
ATOM 1560 O O . PRO A 1 209 ? 0.829 -18.119 4.738 1.00 81.56 209 PRO A O 1
ATOM 1563 N N . LEU A 1 210 ? 2.251 -16.511 5.428 1.00 83.69 210 LEU A N 1
ATOM 1564 C CA . LEU A 1 210 ? 1.583 -15.392 4.765 1.00 83.69 210 LEU A CA 1
ATOM 1565 C C . LEU A 1 210 ? 2.384 -14.982 3.530 1.00 83.69 210 LEU A C 1
ATOM 1567 O O . LEU A 1 210 ? 3.603 -14.819 3.599 1.00 83.69 210 LEU A O 1
ATOM 1571 N N . LEU A 1 211 ? 1.688 -14.790 2.410 1.00 85.25 211 LEU A N 1
ATOM 1572 C CA . LEU A 1 211 ? 2.258 -14.243 1.186 1.00 85.25 211 LEU A CA 1
ATOM 1573 C C . LEU A 1 211 ? 1.744 -12.817 0.997 1.00 85.25 211 LEU A C 1
ATOM 1575 O O . LEU A 1 211 ? 0.540 -12.596 0.909 1.00 85.25 211 LEU A O 1
ATOM 1579 N N . VAL A 1 212 ? 2.669 -11.866 0.906 1.00 88.81 212 VAL A N 1
ATOM 1580 C CA . VAL A 1 212 ? 2.373 -10.476 0.553 1.00 88.81 212 VAL A CA 1
ATOM 1581 C C . VAL A 1 212 ? 2.917 -10.232 -0.848 1.00 88.81 212 VAL A C 1
ATOM 1583 O O . VAL A 1 212 ? 4.125 -10.331 -1.073 1.00 88.81 212 VAL A O 1
ATOM 1586 N N . ALA A 1 213 ? 2.026 -9.942 -1.794 1.00 85.44 213 ALA A N 1
ATOM 1587 C CA . ALA A 1 213 ? 2.413 -9.467 -3.115 1.00 85.44 213 ALA A CA 1
ATOM 1588 C C . ALA A 1 213 ? 2.655 -7.958 -3.023 1.00 85.44 213 ALA A C 1
ATOM 1590 O O . ALA A 1 213 ? 1.712 -7.200 -2.804 1.00 85.44 213 ALA A O 1
ATOM 1591 N N . ASN A 1 214 ? 3.915 -7.531 -3.142 1.00 85.56 214 ASN A N 1
ATOM 1592 C CA . ASN A 1 214 ? 4.228 -6.108 -3.140 1.00 85.56 214 ASN A CA 1
ATOM 1593 C C . ASN A 1 214 ? 3.850 -5.496 -4.497 1.00 85.56 214 ASN A C 1
ATOM 1595 O O . ASN A 1 214 ? 4.483 -5.815 -5.502 1.00 85.56 214 ASN A O 1
ATOM 1599 N N . GLY A 1 215 ? 2.798 -4.677 -4.505 1.00 78.56 215 GLY A N 1
ATOM 1600 C CA . GLY A 1 215 ? 2.387 -3.859 -5.649 1.00 78.56 215 GLY A CA 1
ATOM 1601 C C . GLY A 1 215 ? 2.756 -2.383 -5.499 1.00 78.56 215 GLY A C 1
ATOM 1602 O O . GLY A 1 215 ? 2.388 -1.587 -6.354 1.00 78.56 215 GLY A O 1
ATOM 1603 N N . GLU A 1 216 ? 3.440 -2.019 -4.414 1.00 78.88 216 GLU A N 1
ATOM 1604 C CA . GLU A 1 216 ? 4.026 -0.698 -4.238 1.00 78.88 216 GLU A CA 1
ATOM 1605 C C . GLU A 1 216 ? 5.360 -0.681 -4.996 1.00 78.88 216 GLU A C 1
ATOM 1607 O O . GLU A 1 216 ? 6.265 -1.474 -4.721 1.00 78.88 216 GLU A O 1
ATOM 1612 N N . GLU A 1 217 ? 5.426 0.156 -6.030 1.00 76.81 217 GLU A N 1
ATOM 1613 C CA . GLU A 1 217 ? 6.614 0.361 -6.857 1.00 76.81 217 GLU A CA 1
ATOM 1614 C C . GLU A 1 217 ? 7.103 1.795 -6.631 1.00 76.81 217 GLU A C 1
ATOM 1616 O O . GLU A 1 217 ? 6.815 2.707 -7.405 1.00 76.81 217 GLU A O 1
ATOM 1621 N N . GLY A 1 218 ? 7.822 1.984 -5.525 1.00 73.44 218 GLY A N 1
ATOM 1622 C CA . GLY A 1 218 ? 8.369 3.271 -5.092 1.00 73.44 218 GLY A CA 1
ATOM 1623 C C . GLY A 1 218 ? 9.657 3.708 -5.800 1.00 73.44 218 GLY A C 1
ATOM 1624 O O . GLY A 1 218 ? 10.357 4.585 -5.300 1.00 73.44 218 GLY A O 1
ATOM 1625 N N . GLU A 1 219 ? 10.028 3.100 -6.932 1.00 77.12 219 GLU A N 1
ATOM 1626 C CA . GLU A 1 219 ? 11.198 3.527 -7.711 1.00 77.12 219 GLU A CA 1
ATOM 1627 C C . GLU A 1 219 ? 10.758 4.494 -8.828 1.00 77.12 219 GLU A C 1
ATOM 1629 O O . GLU A 1 219 ? 9.975 4.104 -9.706 1.00 77.12 219 GLU A O 1
ATOM 1634 N N . PRO A 1 220 ? 11.252 5.750 -8.850 1.00 71.19 220 PRO A N 1
ATOM 1635 C CA . PRO A 1 220 ? 10.855 6.727 -9.856 1.00 71.19 220 PRO A CA 1
ATOM 1636 C C . PRO A 1 220 ? 11.048 6.220 -11.291 1.00 71.19 220 PRO A C 1
ATOM 1638 O O . PRO A 1 220 ? 12.160 5.950 -11.736 1.00 71.19 220 PRO A O 1
ATOM 1641 N N . GLY A 1 221 ? 9.968 6.193 -12.073 1.00 65.12 221 GLY A N 1
ATOM 1642 C CA . GLY A 1 221 ? 10.020 5.788 -13.482 1.00 65.12 221 GLY A CA 1
ATOM 1643 C C . GLY A 1 221 ? 9.976 4.278 -13.727 1.00 65.12 221 GLY A C 1
ATOM 1644 O O . GLY A 1 221 ? 10.139 3.866 -14.874 1.00 65.12 221 GLY A O 1
ATOM 1645 N N . THR A 1 222 ? 9.710 3.459 -12.707 1.00 66.94 222 THR A N 1
ATOM 1646 C CA . THR A 1 222 ? 9.438 2.027 -12.889 1.00 66.94 222 THR A CA 1
ATOM 1647 C C . THR A 1 222 ? 7.939 1.774 -13.095 1.00 66.94 222 THR A C 1
ATOM 1649 O O . THR A 1 222 ? 7.113 2.223 -12.310 1.00 66.94 222 THR A O 1
ATOM 1652 N N . PHE A 1 223 ? 7.584 1.063 -14.172 1.00 66.06 223 PHE A N 1
ATOM 1653 C CA . PHE A 1 223 ? 6.196 0.750 -14.580 1.00 66.06 223 PHE A CA 1
ATOM 1654 C C . PHE A 1 223 ? 6.072 -0.654 -15.220 1.00 66.06 223 PHE A C 1
ATOM 1656 O O . PHE A 1 223 ? 5.229 -0.890 -16.085 1.00 66.06 223 PHE A O 1
ATOM 1663 N N . LYS A 1 224 ? 6.988 -1.560 -14.848 1.00 59.88 224 LYS A N 1
ATOM 1664 C CA . LYS A 1 224 ? 7.111 -2.932 -15.379 1.00 59.88 224 LYS A CA 1
ATOM 1665 C C . LYS A 1 224 ? 5.972 -3.869 -14.974 1.00 59.88 224 LYS A C 1
ATOM 1667 O O . LYS A 1 224 ? 5.381 -3.652 -13.897 1.00 59.88 224 LYS A O 1
#

Foldseek 3Di:
DDDDADDPVLLVVLVVVLVVDDQAPVCLVVSLVSCCQSPVANHPVSLVVVCVRNVHDSVVSVVVQVVDQVGHHDADDQAAKEWEPPPQRCVVLDPWDADGHYDYCPVCQLQFPPGRIDIDGRNGSDLDDPVVSLVVSQVRGPPHDTRRDDPDDPPPPVCVCVVVLVPDDPVRNLVVLVVVQDFDPLPPRHRPSVVVVVQVVVCVPPPDRDDDDDPDNPDHPDND

Sequence (224 aa):
MVTEAASGVELGELQQALAALPRQRTQALPALHLVDEVFGFLEYSALEEVAKWIHMPRAELFAVATSYTEFRWSPLASDSVRVCRGMSCQIAAGESEAGGEAHECMFLCAAAADGPISVVGADRLETSVDDSVFEAARATVPGGLKRVTSRRTADHPSWRGWAAAAELSPSEALELVQESGLLGRGGAYFPVHLKWGGAVEASSRNGRPLLVANGEEGEPGTFK

Nearest PDB structures (foldseek):
  7p64-assembly1_E  TM=5.563E-01  e=9.602E-06  Escherichia coli BL21(DE3)
  7q5y-assembly1_E  TM=5.695E-01  e=3.555E-05  Aquifex aeolicus VF5
  6q9g-assembly2_C  TM=5.685E-01  e=4.027E-05  Aquifex aeolicus VF5
  7q4v-assembly1_C  TM=6.702E-01  e=3.150E-04  Acetobacterium woodii DSM 1030
  6q9j-assembly2_C  TM=5.678E-01  e=9.056E-05  Aquifex aeolicus VF5

Solvent-accessible surface area (backbone atoms only — not comparable to full-atom values): 13581 Å² total; per-residue (Å²): 134,86,73,81,74,82,52,79,61,61,55,51,52,46,54,58,58,53,69,77,51,72,76,35,62,90,39,53,64,66,52,51,50,49,39,33,66,76,66,61,13,56,49,72,70,59,50,52,53,49,22,63,57,26,72,39,61,59,72,56,53,49,52,55,53,71,72,41,86,86,62,36,83,54,76,64,55,82,84,40,43,32,32,46,65,31,68,53,24,44,66,72,43,58,93,47,74,55,64,59,47,78,41,75,69,78,41,57,31,43,55,26,76,83,50,48,65,42,76,37,51,45,90,47,89,54,72,70,58,55,70,68,59,46,52,55,50,31,75,47,27,68,90,61,74,62,75,42,66,88,82,83,58,88,82,43,75,85,54,70,54,51,70,63,57,69,74,44,52,76,66,55,49,41,50,52,37,46,74,66,64,42,53,41,87,83,82,76,56,48,53,44,34,61,57,52,51,53,43,52,61,55,18,79,78,74,54,82,72,84,87,81,84,82,80,80,56,86,50,81,82,48,63,129

Mean predicted aligned error: 11.75 Å

pLDDT: mean 74.3, std 19.79, range [30.77, 97.25]